Protein AF-A0A967Z6H5-F1 (afdb_monomer_lite)

Radius of gyration: 25.29 Å; chains: 1; bounding box: 84×64×69 Å

pLDDT: mean 77.87, std 19.02, range [31.97, 98.31]

Structure (mmCIF, N/CA/C/O backbone):
data_AF-A0A967Z6H5-F1
#
_entry.id   AF-A0A967Z6H5-F1
#
loop_
_atom_site.group_PDB
_atom_site.id
_atom_site.type_symbol
_atom_site.label_atom_id
_atom_site.label_alt_id
_atom_site.label_comp_id
_atom_site.label_asym_id
_atom_site.label_entity_id
_atom_site.label_seq_id
_atom_site.pdbx_PDB_ins_code
_atom_site.Cartn_x
_atom_site.Cartn_y
_atom_site.Cartn_z
_atom_site.occupancy
_atom_site.B_iso_or_equiv
_atom_site.auth_seq_id
_atom_site.auth_comp_id
_atom_site.auth_asym_id
_atom_site.auth_atom_id
_atom_site.pdbx_PDB_model_num
ATOM 1 N N . MET A 1 1 ? -57.681 36.742 -42.169 1.00 39.47 1 MET A N 1
ATOM 2 C CA . MET A 1 1 ? -56.479 35.941 -42.480 1.00 39.47 1 MET A CA 1
ATOM 3 C C . MET A 1 1 ? -55.288 36.672 -41.894 1.00 39.47 1 MET A C 1
ATOM 5 O O . MET A 1 1 ? -55.099 37.843 -42.191 1.00 39.47 1 MET A O 1
ATOM 9 N N . GLU A 1 2 ? -54.629 36.010 -40.951 1.00 40.50 2 GLU A N 1
ATOM 10 C CA . GLU A 1 2 ? -53.575 36.502 -40.057 1.00 40.50 2 GLU A CA 1
ATOM 11 C C . GLU A 1 2 ? -52.259 36.835 -40.779 1.00 40.50 2 GLU A C 1
ATOM 13 O O . GLU A 1 2 ? -51.929 36.181 -41.770 1.00 40.50 2 GLU A O 1
ATOM 18 N N . PRO A 1 3 ? -51.416 37.693 -40.180 1.00 44.00 3 PRO A N 1
ATOM 19 C CA . PRO A 1 3 ? -49.977 37.513 -40.216 1.00 44.00 3 PRO A CA 1
ATOM 20 C C . PRO A 1 3 ? -49.445 37.070 -38.845 1.00 44.00 3 PRO A C 1
ATOM 22 O O . PRO A 1 3 ? -49.804 37.588 -37.787 1.00 44.00 3 PRO A O 1
ATOM 25 N N . LYS A 1 4 ? -48.593 36.048 -38.912 1.00 38.72 4 LYS A N 1
ATOM 26 C CA . LYS A 1 4 ? -48.031 35.266 -37.813 1.00 38.72 4 LYS A CA 1
ATOM 27 C C . LYS A 1 4 ? -47.107 36.074 -36.895 1.00 38.72 4 LYS A C 1
ATOM 29 O O . LYS A 1 4 ? -46.340 36.926 -37.332 1.00 38.72 4 LYS A O 1
ATOM 34 N N . ARG A 1 5 ? -47.161 35.692 -35.617 1.00 42.72 5 ARG A N 1
ATOM 35 C CA . ARG A 1 5 ? -46.296 36.079 -34.495 1.00 42.72 5 ARG A CA 1
ATOM 36 C C . ARG A 1 5 ? -44.805 35.860 -34.795 1.00 42.72 5 ARG A C 1
ATOM 38 O O . ARG A 1 5 ? -44.416 34.752 -35.152 1.00 42.72 5 ARG A O 1
ATOM 45 N N . MET A 1 6 ? -43.978 36.865 -34.509 1.00 38.62 6 MET A N 1
ATOM 46 C CA . MET A 1 6 ? -42.553 36.697 -34.201 1.00 38.62 6 MET A CA 1
ATOM 47 C C . MET A 1 6 ? -42.379 36.836 -32.687 1.00 38.62 6 MET A C 1
ATOM 49 O O . MET A 1 6 ? -42.513 37.926 -32.138 1.00 38.62 6 MET A O 1
ATOM 53 N N . ILE A 1 7 ? -42.124 35.717 -32.011 1.00 42.72 7 ILE A N 1
ATOM 54 C CA . ILE A 1 7 ? -41.665 35.690 -30.621 1.00 42.72 7 ILE A CA 1
ATOM 55 C C . ILE A 1 7 ? -40.139 35.721 -30.691 1.00 42.72 7 ILE A C 1
ATOM 57 O O . ILE A 1 7 ? -39.523 34.776 -31.177 1.00 42.72 7 ILE A O 1
ATOM 61 N N . GLY A 1 8 ? -39.539 36.833 -30.270 1.00 34.81 8 GLY A N 1
ATOM 62 C CA . GLY A 1 8 ? -38.096 36.939 -30.087 1.00 34.81 8 GLY A CA 1
ATOM 63 C C . GLY A 1 8 ? -37.697 36.260 -28.782 1.00 34.81 8 GLY A C 1
ATOM 64 O O . GLY A 1 8 ? -37.994 36.770 -27.705 1.00 34.81 8 GLY A O 1
ATOM 65 N N . THR A 1 9 ? -37.031 35.114 -28.873 1.00 40.69 9 THR A N 1
ATOM 66 C CA . THR A 1 9 ? -36.381 34.471 -27.729 1.00 40.69 9 THR A CA 1
ATOM 67 C C . THR A 1 9 ? -34.986 35.070 -27.576 1.00 40.69 9 THR A C 1
ATOM 69 O O . THR A 1 9 ? -34.077 34.747 -28.335 1.00 40.69 9 THR A O 1
ATOM 72 N N . ALA A 1 10 ? -34.815 35.968 -26.605 1.00 38.69 10 ALA A N 1
ATOM 73 C CA . ALA A 1 10 ? -33.496 36.384 -26.144 1.00 38.69 10 ALA A CA 1
ATOM 74 C C . ALA A 1 10 ? -32.895 35.241 -25.314 1.00 38.69 10 ALA A C 1
ATOM 76 O O . ALA A 1 10 ? -33.301 35.002 -24.178 1.00 38.69 10 ALA A O 1
ATOM 77 N N . MET A 1 11 ? -31.960 34.500 -25.903 1.00 36.22 11 MET A N 1
ATOM 78 C CA . MET A 1 11 ? -31.198 33.464 -25.214 1.00 36.22 11 MET A CA 1
ATOM 79 C C . MET A 1 11 ? -29.967 34.120 -24.581 1.00 36.22 11 MET A C 1
ATOM 81 O O . MET A 1 11 ? -28.987 34.421 -25.258 1.00 36.22 11 MET A O 1
ATOM 85 N N . VAL A 1 12 ? -30.046 34.393 -23.277 1.00 41.78 12 VAL A N 1
ATOM 86 C CA . VAL A 1 12 ? -28.888 34.762 -22.455 1.00 41.78 12 VAL A CA 1
ATOM 87 C C . VAL A 1 12 ? -28.070 33.493 -22.239 1.00 41.78 12 VAL A C 1
ATOM 89 O O . VAL A 1 12 ? -28.504 32.569 -21.554 1.00 41.78 12 VAL A O 1
ATOM 92 N N . LEU A 1 13 ? -26.898 33.430 -22.865 1.00 37.00 13 LEU A N 1
ATOM 93 C CA . LEU A 1 13 ? -25.934 32.355 -22.673 1.00 37.00 13 LEU A CA 1
ATOM 94 C C . LEU A 1 13 ? -25.152 32.635 -21.377 1.00 37.00 13 LEU A C 1
ATOM 96 O O . LEU A 1 13 ? -24.155 33.353 -21.384 1.00 37.00 13 LEU A O 1
ATOM 100 N N . CYS A 1 14 ? -25.621 32.106 -20.246 1.00 36.44 14 CYS A N 1
ATOM 101 C CA . CYS A 1 14 ? -24.812 32.033 -19.028 1.00 36.44 14 CYS A CA 1
ATOM 102 C C . CYS A 1 14 ? -23.812 30.879 -19.172 1.00 36.44 14 CYS A C 1
ATOM 104 O O . CYS A 1 14 ? -24.148 29.721 -18.930 1.00 36.44 14 CYS A O 1
ATOM 106 N N . CYS A 1 15 ? -22.579 31.193 -19.566 1.00 38.84 15 CYS A N 1
ATOM 107 C CA . CYS A 1 15 ? -21.452 30.273 -19.449 1.00 38.84 15 CYS A CA 1
ATOM 108 C C . CYS A 1 15 ? -21.117 30.078 -17.963 1.00 38.84 15 CYS A C 1
ATOM 110 O O . CYS A 1 15 ? -20.405 30.887 -17.370 1.00 38.84 15 CYS A O 1
ATOM 112 N N . VAL A 1 16 ? -21.626 29.008 -17.351 1.00 45.12 16 VAL A N 1
ATOM 113 C CA . VAL A 1 16 ? -21.117 28.529 -16.061 1.00 45.12 16 VAL A CA 1
ATOM 114 C C . VAL A 1 16 ? -19.810 27.792 -16.340 1.00 45.12 16 VAL A C 1
ATOM 116 O O . VAL A 1 16 ? -19.805 26.632 -16.743 1.00 45.12 16 VAL A O 1
ATOM 119 N N . ALA A 1 17 ? -18.691 28.490 -16.162 1.00 45.75 17 ALA A N 1
ATOM 120 C CA . ALA A 1 17 ? -17.373 27.878 -16.082 1.00 45.75 17 ALA A CA 1
ATOM 121 C C . ALA A 1 17 ? -17.269 27.129 -14.742 1.00 45.75 17 ALA A C 1
ATOM 123 O O . ALA A 1 17 ? -16.835 27.681 -13.734 1.00 45.75 17 ALA A O 1
ATOM 124 N N . GLY A 1 18 ? -17.738 25.880 -14.715 1.00 43.09 18 GLY A N 1
ATOM 125 C CA . GLY A 1 18 ? -17.491 24.964 -13.608 1.00 43.09 18 GLY A CA 1
ATOM 126 C C . GLY A 1 18 ? -16.026 24.547 -13.624 1.00 43.09 18 GLY A C 1
ATOM 127 O O . GLY A 1 18 ? -15.648 23.652 -14.375 1.00 43.09 18 GLY A O 1
ATOM 128 N N . GLY A 1 19 ? -15.194 25.224 -12.834 1.00 41.06 19 GLY A N 1
ATOM 129 C CA . GLY A 1 19 ? -13.834 24.777 -12.563 1.00 41.06 19 GLY A CA 1
ATOM 130 C C . GLY A 1 19 ? -13.883 23.426 -11.859 1.00 41.06 19 GLY A C 1
ATOM 131 O O . GLY A 1 19 ? -14.355 23.332 -10.728 1.00 41.06 19 GLY A O 1
ATOM 132 N N . LEU A 1 20 ? -13.411 22.382 -12.537 1.00 39.38 20 LEU A N 1
ATOM 133 C CA . LEU A 1 20 ? -13.068 21.111 -11.913 1.00 39.38 20 LEU A CA 1
ATOM 134 C C . LEU A 1 20 ? -11.899 21.380 -10.958 1.00 39.38 20 LEU A C 1
ATOM 136 O O . LEU A 1 20 ? -10.743 21.426 -11.370 1.00 39.38 20 LEU A O 1
ATOM 140 N N . PHE A 1 21 ? -12.207 21.621 -9.686 1.00 38.16 21 PHE A N 1
ATOM 141 C CA . PHE A 1 21 ? -11.213 21.538 -8.627 1.00 38.16 21 PHE A CA 1
ATOM 142 C C . PHE A 1 21 ? -10.873 20.060 -8.449 1.00 38.16 21 PHE A C 1
ATOM 144 O O . PHE A 1 21 ? -11.605 19.318 -7.796 1.00 38.16 21 PHE A O 1
ATOM 151 N N . SER A 1 22 ? -9.771 19.627 -9.055 1.00 35.00 22 SER A N 1
ATOM 152 C CA . SER A 1 22 ? -9.111 18.385 -8.669 1.00 35.00 22 SER A CA 1
ATOM 153 C C . SER A 1 22 ? -8.637 18.557 -7.229 1.00 35.00 22 SER A C 1
ATOM 155 O O . SER A 1 22 ? -7.615 19.193 -6.979 1.00 35.00 22 SER A O 1
ATOM 157 N N . MET A 1 23 ? -9.410 18.059 -6.265 1.00 31.97 23 MET A N 1
ATOM 158 C CA . MET A 1 23 ? -8.907 17.895 -4.909 1.00 31.97 23 MET A CA 1
ATOM 159 C C . MET A 1 23 ? -7.849 16.799 -4.964 1.00 31.97 23 MET A C 1
ATOM 161 O O . MET A 1 23 ? -8.165 15.641 -5.235 1.00 31.97 23 MET A O 1
ATOM 165 N N . SER A 1 24 ? -6.589 17.174 -4.759 1.00 35.25 24 SER A N 1
ATOM 166 C CA . SER A 1 24 ? -5.520 16.217 -4.511 1.00 35.25 24 SER A CA 1
ATOM 167 C C . SER A 1 24 ? -5.879 15.452 -3.242 1.00 35.25 24 SER A C 1
ATOM 169 O O . SER A 1 24 ? -5.784 15.990 -2.140 1.00 35.25 24 SER A O 1
ATOM 171 N N . VAL A 1 25 ? -6.351 14.217 -3.392 1.00 38.47 25 VAL A N 1
ATOM 172 C CA . VAL A 1 25 ? -6.489 13.294 -2.268 1.00 38.47 25 VAL A CA 1
ATOM 173 C C . VAL A 1 25 ? -5.068 12.877 -1.924 1.00 38.47 25 VAL A C 1
ATOM 175 O O . VAL A 1 25 ? -4.456 12.093 -2.642 1.00 38.47 25 VAL A O 1
ATOM 178 N N . LEU A 1 26 ? -4.504 13.503 -0.896 1.00 41.81 26 LEU A N 1
ATOM 179 C CA . LEU A 1 26 ? -3.177 13.156 -0.424 1.00 41.81 26 LEU A CA 1
ATOM 180 C C . LEU A 1 26 ? -3.257 11.827 0.316 1.00 41.81 26 LEU A C 1
ATOM 182 O O . LEU A 1 26 ? -3.849 11.734 1.392 1.00 41.81 26 LEU A O 1
ATOM 186 N N . ALA A 1 27 ? -2.654 10.811 -0.276 1.00 39.69 27 ALA A N 1
ATOM 187 C CA . ALA A 1 27 ? -2.451 9.543 0.383 1.00 39.69 27 ALA A CA 1
ATOM 188 C C . ALA A 1 27 ? -1.334 9.653 1.435 1.00 39.69 27 ALA A C 1
ATOM 190 O O . ALA A 1 27 ? -0.680 10.680 1.613 1.00 39.69 27 ALA A O 1
ATOM 191 N N . HIS A 1 28 ? -1.139 8.599 2.211 1.00 44.31 28 HIS A N 1
ATOM 192 C CA . HIS A 1 28 ? 0.056 8.427 3.021 1.00 44.31 28 HIS A CA 1
ATOM 193 C C . HIS A 1 28 ? 0.411 6.947 3.005 1.00 44.31 28 HIS A C 1
ATOM 195 O O . HIS A 1 28 ? -0.444 6.124 3.328 1.00 44.31 28 HIS A O 1
ATOM 201 N N . HIS A 1 29 ? 1.631 6.598 2.584 1.00 49.91 29 HIS A N 1
ATOM 202 C CA . HIS A 1 29 ? 2.166 5.246 2.762 1.00 49.91 29 HIS A CA 1
ATOM 203 C C . HIS A 1 29 ? 3.334 5.255 3.740 1.00 49.91 29 HIS A C 1
ATOM 205 O O . HIS A 1 29 ? 4.102 6.215 3.838 1.00 49.91 29 HIS A O 1
ATOM 211 N N . GLY A 1 30 ? 3.361 4.205 4.551 1.00 53.00 30 GLY A N 1
ATOM 212 C CA . GLY A 1 30 ? 4.268 4.018 5.668 1.00 53.00 30 GLY A CA 1
ATOM 213 C C . GLY A 1 30 ? 3.607 3.117 6.704 1.00 53.00 30 GLY A C 1
ATOM 214 O O . GLY A 1 30 ? 2.396 2.980 6.745 1.00 53.00 30 GLY A O 1
ATOM 215 N N . LEU A 1 31 ? 4.389 2.461 7.559 1.00 59.19 31 LEU A N 1
ATOM 216 C CA . LEU A 1 31 ? 3.793 1.697 8.655 1.00 59.19 31 LEU A CA 1
ATOM 217 C C . LEU A 1 31 ? 3.035 2.652 9.590 1.00 59.19 31 LEU A C 1
ATOM 219 O O . LEU A 1 31 ? 3.584 3.688 9.962 1.00 59.19 31 LEU A O 1
ATOM 223 N N . VAL A 1 32 ? 1.880 2.227 10.110 1.00 58.41 32 VAL A N 1
ATOM 224 C CA . VAL A 1 32 ? 1.137 2.874 11.221 1.00 58.41 32 VAL A CA 1
ATOM 225 C C . VAL A 1 32 ? 1.965 3.144 12.493 1.00 58.41 32 VAL A C 1
ATOM 227 O O . VAL A 1 32 ? 1.500 3.742 13.456 1.00 58.41 32 VAL A O 1
ATOM 230 N N . THR A 1 33 ? 3.211 2.669 12.527 1.00 58.25 33 THR A N 1
ATOM 231 C CA . THR A 1 33 ? 4.188 2.856 13.605 1.00 58.25 33 THR A CA 1
ATOM 232 C C . THR A 1 33 ? 5.317 3.821 13.238 1.00 58.25 33 THR A C 1
ATOM 234 O O . THR A 1 33 ? 6.266 3.965 14.006 1.00 58.25 33 THR A O 1
ATOM 237 N N . ASN A 1 34 ? 5.297 4.412 12.043 1.00 67.31 34 ASN A N 1
ATOM 238 C CA . ASN A 1 34 ? 6.312 5.358 11.608 1.00 67.31 34 ASN A CA 1
ATOM 239 C C . ASN A 1 34 ? 6.157 6.657 12.407 1.00 67.31 34 ASN A C 1
ATOM 241 O O . ASN A 1 34 ? 5.207 7.407 12.194 1.00 67.31 34 ASN A O 1
ATOM 245 N N . GLY A 1 35 ? 7.107 6.940 13.302 1.00 62.75 35 GLY A N 1
ATOM 246 C CA . GLY A 1 35 ? 7.086 8.141 14.143 1.00 62.75 35 GLY A CA 1
ATOM 247 C C . GLY A 1 35 ? 7.161 9.466 13.375 1.00 62.75 35 GLY A C 1
ATOM 248 O O . GLY A 1 35 ? 6.875 10.511 13.958 1.00 62.75 35 GLY A O 1
ATOM 249 N N . ALA A 1 36 ? 7.509 9.437 12.082 1.00 64.38 36 ALA A N 1
ATOM 250 C CA . ALA A 1 36 ? 7.413 10.590 11.188 1.00 64.38 36 ALA A CA 1
ATOM 251 C C . ALA A 1 36 ? 5.964 10.883 10.751 1.00 64.38 36 ALA A C 1
ATOM 253 O O . A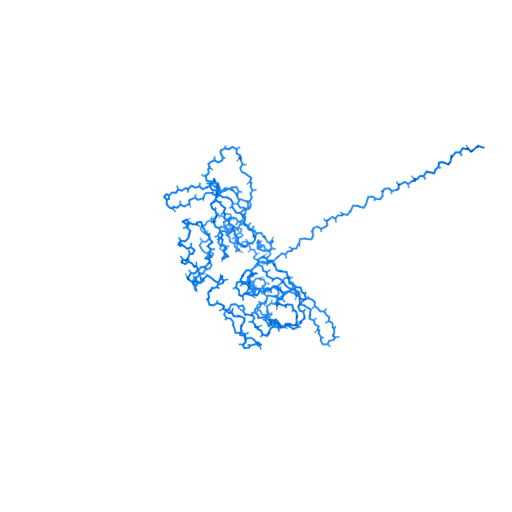LA A 1 36 ? 5.628 12.032 10.489 1.00 64.38 36 ALA A O 1
ATOM 254 N N . LEU A 1 37 ? 5.095 9.869 10.708 1.00 70.56 37 LEU A N 1
ATOM 255 C CA . LEU A 1 37 ? 3.701 9.988 10.261 1.00 70.56 37 LEU A CA 1
ATOM 256 C C . LEU A 1 37 ? 2.709 9.987 11.430 1.00 70.56 37 LEU A C 1
ATOM 258 O O . LEU A 1 37 ? 1.669 10.636 11.353 1.00 70.56 37 LEU A O 1
ATOM 262 N N . TYR A 1 38 ? 3.057 9.320 12.532 1.00 81.19 38 TYR A N 1
ATOM 263 C CA . TYR A 1 38 ? 2.193 9.148 13.695 1.00 81.19 38 TYR A CA 1
ATOM 264 C C . TYR A 1 38 ? 2.860 9.623 14.991 1.00 81.19 38 TYR A C 1
ATOM 266 O O . TYR A 1 38 ? 4.079 9.536 15.172 1.00 81.19 38 TYR A O 1
ATOM 274 N N . LEU A 1 39 ? 2.044 10.146 15.903 1.00 82.88 39 LEU A N 1
ATOM 275 C CA . LEU A 1 39 ? 2.438 10.594 17.235 1.00 82.88 39 LEU A CA 1
ATOM 276 C C . LEU A 1 39 ? 2.620 9.371 18.140 1.00 82.88 39 LEU A C 1
ATOM 278 O O . LEU A 1 39 ? 1.661 8.836 18.684 1.00 82.88 39 LEU A O 1
ATOM 282 N N . THR A 1 40 ? 3.856 8.890 18.293 1.00 78.19 40 THR A N 1
ATOM 283 C CA . THR A 1 40 ? 4.149 7.683 19.094 1.00 78.19 40 THR A CA 1
ATOM 284 C C . THR A 1 40 ? 3.831 7.835 20.584 1.00 78.19 40 THR A C 1
ATOM 286 O O . THR A 1 40 ? 3.749 6.841 21.301 1.00 78.19 40 THR A O 1
ATOM 289 N N . ASP A 1 41 ? 3.706 9.074 21.048 1.00 83.44 41 ASP A N 1
ATOM 290 C CA . ASP A 1 41 ? 3.311 9.479 22.394 1.00 83.44 41 ASP A CA 1
ATOM 291 C C . ASP A 1 41 ? 1.793 9.672 22.555 1.00 83.44 41 ASP A C 1
ATOM 293 O O . ASP A 1 41 ? 1.319 9.700 23.688 1.00 83.44 41 ASP A O 1
ATOM 297 N N . ASP A 1 42 ? 1.029 9.729 21.458 1.00 87.69 42 ASP A N 1
ATOM 298 C CA . ASP A 1 42 ? -0.434 9.850 21.469 1.00 87.69 42 ASP A CA 1
ATOM 299 C C . ASP A 1 42 ? -1.093 8.533 21.034 1.00 87.69 42 ASP A C 1
ATOM 301 O O . ASP A 1 42 ? -1.583 8.368 19.911 1.00 87.69 42 ASP A O 1
ATOM 305 N N . PHE A 1 43 ? -1.032 7.555 21.941 1.00 91.38 43 PHE A N 1
ATOM 306 C CA . PHE A 1 43 ? -1.714 6.276 21.790 1.00 91.38 43 PHE A CA 1
ATOM 307 C C . PHE A 1 43 ? -3.144 6.380 22.321 1.00 91.38 43 PHE A C 1
ATOM 309 O O . PHE A 1 43 ? -3.341 6.591 23.521 1.00 91.38 43 PHE A O 1
ATOM 316 N N . ILE A 1 44 ? -4.133 6.176 21.452 1.00 94.75 44 ILE A N 1
ATOM 317 C CA . ILE A 1 44 ? -5.551 6.314 21.803 1.00 94.75 44 ILE A CA 1
ATOM 318 C C . ILE A 1 44 ? -6.343 5.040 21.513 1.00 94.75 44 ILE A C 1
ATOM 320 O O . ILE A 1 44 ? -5.969 4.237 20.657 1.00 94.75 44 ILE A O 1
ATOM 324 N N . GLU A 1 45 ? -7.450 4.876 22.238 1.00 96.81 45 GLU A N 1
ATOM 325 C CA . GLU A 1 45 ? -8.476 3.863 21.990 1.00 96.81 45 GLU A CA 1
ATOM 326 C C . GLU A 1 45 ? -9.773 4.539 21.559 1.00 96.81 45 GLU A C 1
ATOM 328 O O . GLU A 1 45 ? -10.177 5.534 22.159 1.00 96.81 45 GLU A O 1
ATOM 333 N N . LEU A 1 46 ? -10.438 3.965 20.561 1.00 97.25 46 LEU A N 1
ATOM 334 C CA . LEU A 1 46 ? -11.750 4.394 20.093 1.00 97.25 46 LEU A CA 1
ATOM 335 C C . LEU A 1 46 ? -12.679 3.180 20.006 1.00 97.25 46 LEU A C 1
ATOM 337 O O . LEU A 1 46 ? -12.262 2.086 19.617 1.00 97.25 46 LEU A O 1
ATOM 341 N N . GLU A 1 47 ? -13.948 3.382 20.338 1.00 98.00 47 GLU A N 1
ATOM 342 C CA . GLU A 1 47 ? -15.031 2.437 20.071 1.00 98.00 47 GLU A CA 1
ATOM 343 C C . GLU A 1 47 ? -16.082 3.145 19.224 1.00 98.00 47 GLU A C 1
ATOM 345 O O . GLU A 1 47 ? -16.430 4.295 19.488 1.00 98.00 47 GLU A O 1
ATOM 350 N N . GLY A 1 48 ? -16.586 2.468 18.199 1.00 97.50 48 GLY A N 1
ATOM 351 C CA . GLY A 1 48 ? -17.541 3.085 17.294 1.00 97.50 48 GLY A CA 1
ATOM 352 C C . GLY A 1 48 ? -18.117 2.116 16.280 1.00 97.50 48 GLY A C 1
ATOM 353 O O . GLY A 1 48 ? -17.889 0.905 16.340 1.00 97.50 48 GLY A O 1
ATOM 354 N N . GLU A 1 49 ? -18.872 2.673 15.342 1.00 98.31 49 GLU A N 1
ATOM 355 C CA . GLU A 1 49 ? -19.457 1.939 14.227 1.00 98.31 49 GLU A CA 1
ATOM 356 C C . GLU A 1 49 ? -18.656 2.190 12.949 1.00 98.31 49 GLU A C 1
ATOM 358 O O . GLU A 1 49 ? -18.571 3.315 12.453 1.00 98.31 49 GLU A O 1
ATOM 363 N N . LEU A 1 50 ? -18.031 1.135 12.433 1.00 97.94 50 LEU A N 1
ATOM 364 C CA . LEU A 1 50 ? -17.284 1.163 11.187 1.00 97.94 50 LEU A CA 1
ATOM 365 C C . LEU A 1 50 ? -18.263 0.941 10.035 1.00 97.94 50 LEU A C 1
ATOM 367 O O . LEU A 1 50 ? -18.887 -0.114 9.928 1.00 97.94 50 LEU A O 1
ATOM 371 N N . THR A 1 51 ? -18.416 1.961 9.197 1.00 93.69 51 THR A N 1
ATOM 372 C CA . THR A 1 51 ? -19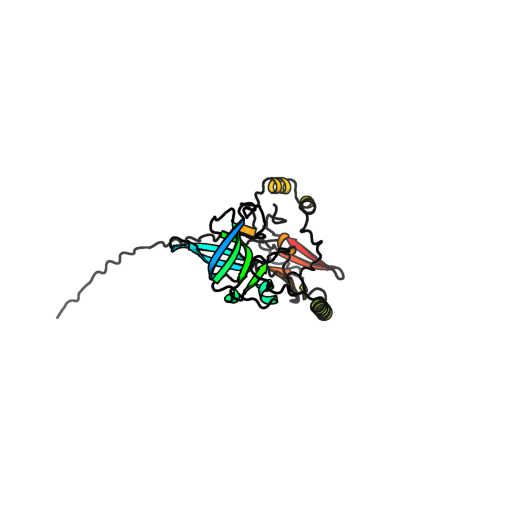.495 2.034 8.193 1.00 93.69 51 THR A CA 1
ATOM 373 C C . THR A 1 51 ? -19.001 1.903 6.760 1.00 93.69 51 THR A C 1
ATOM 375 O O . THR A 1 51 ? -19.775 1.550 5.873 1.00 93.69 51 THR A O 1
ATOM 378 N N . GLU A 1 52 ? -17.717 2.166 6.523 1.00 95.31 52 GLU A N 1
ATOM 379 C CA . GLU A 1 52 ? -17.125 2.154 5.191 1.00 95.31 52 GLU A CA 1
ATOM 380 C C . GLU A 1 52 ? -15.700 1.614 5.254 1.00 95.31 52 GLU A C 1
ATOM 382 O O . GLU A 1 52 ? -14.922 1.993 6.132 1.00 95.31 52 GLU A O 1
ATOM 387 N N . VAL A 1 53 ? -15.364 0.755 4.291 1.00 94.19 53 VAL A N 1
ATOM 388 C CA . VAL A 1 53 ? -14.019 0.223 4.081 1.00 94.19 53 VAL A CA 1
ATOM 389 C C . VAL A 1 53 ? -13.608 0.495 2.640 1.00 94.19 53 VAL A C 1
ATOM 391 O O . VAL A 1 53 ? -14.214 0.002 1.690 1.00 94.19 53 VAL A O 1
ATOM 394 N N . PHE A 1 54 ? -12.534 1.254 2.469 1.00 91.06 54 PHE A N 1
ATOM 395 C CA . PHE A 1 54 ? -11.870 1.458 1.192 1.00 91.06 54 PHE A CA 1
ATOM 396 C C . PHE A 1 54 ? -10.855 0.327 0.987 1.00 91.06 54 PHE A C 1
ATOM 398 O O . PHE A 1 54 ? -9.702 0.403 1.417 1.00 91.06 54 PHE A O 1
ATOM 405 N N . TRP A 1 55 ? -11.307 -0.745 0.336 1.00 89.19 55 TRP A N 1
ATOM 406 C CA . TRP A 1 55 ? -10.519 -1.952 0.076 1.00 89.19 55 TRP A CA 1
ATOM 407 C C . TRP A 1 55 ? -9.634 -1.791 -1.163 1.00 89.19 55 TRP A C 1
ATOM 409 O O . TRP A 1 55 ? -9.957 -2.262 -2.255 1.00 89.19 55 TRP A O 1
ATOM 419 N N . ARG A 1 56 ? -8.540 -1.039 -1.028 1.00 79.88 56 ARG A N 1
ATOM 420 C CA . ARG A 1 56 ? -7.593 -0.780 -2.121 1.00 79.88 56 ARG A CA 1
ATOM 421 C C . ARG A 1 56 ? -6.156 -0.856 -1.637 1.00 79.88 56 ARG A C 1
ATOM 423 O O . ARG A 1 56 ? -5.860 -0.603 -0.475 1.00 79.88 56 ARG A O 1
ATOM 430 N N . ASN A 1 57 ? -5.257 -1.202 -2.551 1.00 69.06 57 ASN A N 1
ATOM 431 C CA . ASN A 1 57 ? -3.832 -1.127 -2.275 1.00 69.06 57 ASN A CA 1
ATOM 432 C C . ASN A 1 57 ? -3.356 0.330 -2.183 1.00 69.06 57 ASN A C 1
ATOM 434 O O . ASN A 1 57 ? -3.894 1.185 -2.888 1.00 69.06 57 ASN A O 1
ATOM 438 N N . PRO A 1 58 ? -2.315 0.600 -1.376 1.00 58.09 58 PRO A N 1
ATOM 439 C CA . PRO A 1 58 ? -1.543 -0.358 -0.572 1.00 58.09 58 PRO A CA 1
ATOM 440 C C . PRO A 1 58 ? -2.027 -0.514 0.886 1.00 58.09 58 PRO A C 1
ATOM 442 O O . PRO A 1 58 ? -1.532 -1.394 1.589 1.00 58.09 58 PRO A O 1
ATOM 445 N N . HIS A 1 59 ? -2.998 0.278 1.358 1.00 74.06 59 HIS A N 1
ATOM 446 C CA . HIS A 1 59 ? -3.537 0.186 2.724 1.00 74.06 59 HIS A CA 1
ATOM 447 C C . HIS A 1 59 ? -5.062 0.186 2.729 1.00 74.06 59 HIS A C 1
ATOM 449 O O . HIS A 1 59 ? -5.690 0.992 2.043 1.00 74.06 59 HIS A O 1
ATOM 455 N N . THR A 1 60 ? -5.651 -0.652 3.581 1.00 85.44 60 THR A N 1
ATOM 456 C CA . THR A 1 60 ? -7.080 -0.573 3.869 1.00 85.44 60 THR A CA 1
ATOM 457 C C . THR A 1 60 ? -7.345 0.712 4.651 1.00 85.44 60 THR A C 1
ATOM 459 O O . THR A 1 60 ? -6.760 0.942 5.713 1.00 85.44 60 THR A O 1
ATOM 462 N N . ARG A 1 61 ? -8.226 1.567 4.127 1.00 90.44 61 ARG A N 1
ATOM 463 C CA . ARG A 1 61 ? -8.771 2.710 4.872 1.00 90.44 61 ARG A CA 1
ATOM 464 C C . ARG A 1 61 ? -10.183 2.392 5.329 1.00 90.44 61 ARG A C 1
ATOM 466 O O . ARG A 1 61 ? -10.897 1.670 4.640 1.00 90.44 61 ARG A O 1
ATOM 473 N N . ALA A 1 62 ? -10.605 2.942 6.457 1.00 94.44 62 ALA A N 1
ATOM 474 C CA . ALA A 1 62 ? -11.981 2.803 6.919 1.00 94.44 62 ALA A CA 1
ATOM 475 C C . ALA A 1 62 ? -12.482 4.072 7.606 1.00 94.44 62 ALA A C 1
ATOM 477 O O . ALA A 1 62 ? -11.683 4.866 8.097 1.00 94.44 62 ALA A O 1
ATOM 478 N N . ARG A 1 63 ? -13.805 4.248 7.657 1.00 97.25 63 ARG A N 1
ATOM 479 C CA . ARG A 1 63 ? -14.450 5.312 8.437 1.00 97.25 63 ARG A CA 1
ATOM 480 C C . ARG A 1 63 ? -15.128 4.734 9.665 1.00 97.25 63 ARG A C 1
ATOM 482 O O . ARG A 1 63 ? -16.006 3.876 9.547 1.00 97.25 63 ARG A O 1
ATOM 489 N N . LEU A 1 64 ? -14.734 5.243 10.826 1.00 98.12 64 LEU A N 1
ATOM 490 C CA . LEU A 1 64 ? -15.288 4.890 12.126 1.00 98.12 64 LEU A CA 1
ATOM 491 C C . LEU A 1 64 ? -16.092 6.067 12.674 1.00 98.12 64 LEU A C 1
ATOM 493 O O . LEU A 1 64 ? -15.535 7.132 12.913 1.00 98.12 64 LEU A O 1
ATOM 497 N N . ASN A 1 65 ? -17.386 5.870 12.901 1.00 97.88 65 ASN A N 1
ATOM 498 C CA . ASN A 1 65 ? -18.211 6.844 13.603 1.00 97.88 65 ASN A CA 1
ATOM 499 C C . ASN A 1 65 ? -18.108 6.611 15.115 1.00 97.88 65 ASN A C 1
ATOM 501 O O . ASN A 1 65 ? -18.519 5.555 15.606 1.00 97.88 65 ASN A O 1
ATOM 505 N N . VAL A 1 66 ? -17.556 7.581 15.838 1.00 97.50 66 VAL A N 1
ATOM 506 C CA . VAL A 1 66 ? -17.423 7.566 17.298 1.00 97.50 66 VAL A CA 1
ATOM 507 C C . VAL A 1 66 ? -18.425 8.554 17.874 1.00 97.50 66 VAL A C 1
ATOM 509 O O . VAL A 1 66 ? -18.470 9.704 17.445 1.00 97.50 66 VAL A O 1
ATOM 512 N N . VAL A 1 67 ? -19.213 8.101 18.845 1.00 96.12 67 VAL A N 1
ATOM 513 C CA . VAL A 1 67 ? -20.170 8.943 19.570 1.00 96.12 67 VAL A CA 1
ATOM 514 C C . VAL A 1 67 ? -19.666 9.1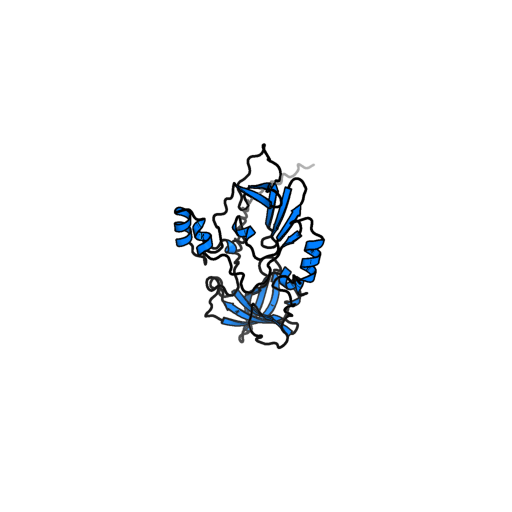16 20.993 1.00 96.12 67 VAL A C 1
ATOM 516 O O . VAL A 1 67 ? -19.363 8.115 21.644 1.00 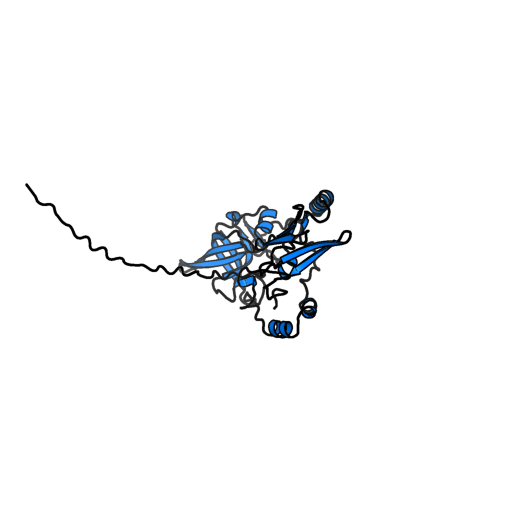96.12 67 VAL A O 1
ATOM 519 N N . ASP A 1 68 ? -19.545 10.356 21.452 1.00 91.19 68 ASP A N 1
ATOM 520 C CA . ASP A 1 68 ? -19.122 10.652 22.820 1.00 91.19 68 ASP A CA 1
ATOM 521 C C . ASP A 1 68 ? -20.281 10.595 23.833 1.00 91.19 68 ASP A C 1
ATOM 523 O O . ASP A 1 68 ? -21.429 10.286 23.495 1.00 91.19 68 ASP A O 1
ATOM 527 N N . ASP A 1 69 ? -19.968 10.866 25.103 1.00 90.75 69 ASP A N 1
ATOM 528 C CA . ASP A 1 69 ? -20.937 10.842 26.205 1.00 90.75 69 ASP A CA 1
ATOM 529 C C . ASP A 1 69 ? -22.035 11.916 26.064 1.00 90.75 69 ASP A C 1
ATOM 531 O O . ASP A 1 69 ? -23.133 11.747 26.604 1.00 90.75 69 ASP A O 1
ATOM 535 N N . ASP A 1 70 ? -21.762 12.993 25.322 1.00 92.75 70 ASP A N 1
ATOM 536 C CA . ASP A 1 70 ? -22.699 14.085 25.045 1.00 92.75 70 ASP A CA 1
ATOM 537 C C . ASP A 1 70 ? -23.565 13.804 23.797 1.00 92.75 70 ASP A C 1
ATOM 539 O O . ASP A 1 70 ? -24.533 14.520 23.517 1.00 92.75 70 ASP A O 1
ATOM 543 N N . GLY A 1 71 ? -23.281 12.711 23.081 1.00 91.69 71 GLY A N 1
ATOM 544 C CA . GLY A 1 71 ? -23.982 12.296 21.871 1.00 91.69 71 GLY A CA 1
ATOM 545 C C . GLY A 1 71 ? -23.463 12.961 20.595 1.00 91.69 71 GLY A C 1
ATOM 546 O O . GLY A 1 71 ? -24.084 12.791 19.538 1.00 91.69 71 GLY A O 1
ATOM 547 N N . GLU A 1 72 ? -22.357 13.707 20.664 1.00 94.69 72 GLU A N 1
ATOM 548 C CA . GLU A 1 72 ? -21.708 14.276 19.486 1.00 94.69 72 GLU A CA 1
ATOM 549 C C . GLU A 1 72 ? -20.991 13.179 18.695 1.00 94.69 72 GLU A C 1
ATOM 551 O O . GLU A 1 72 ? -20.444 12.225 19.249 1.00 94.69 72 GLU A O 1
ATOM 556 N N . GLN A 1 73 ? -21.038 13.292 17.366 1.00 95.31 73 GLN A N 1
ATOM 557 C CA . GLN A 1 73 ? -20.479 12.301 16.451 1.00 95.31 73 GLN A CA 1
ATOM 558 C C . GLN A 1 73 ? -19.222 12.840 15.781 1.00 95.31 73 GLN A C 1
ATOM 560 O O . GLN A 1 73 ? -19.264 13.894 15.145 1.00 95.31 73 GLN A O 1
ATOM 565 N N . THR A 1 74 ? -18.147 12.060 15.842 1.00 96.31 74 THR A N 1
ATOM 566 C CA . THR A 1 74 ? -16.885 12.338 15.154 1.00 96.31 74 THR A CA 1
ATOM 567 C C . THR A 1 74 ? -16.553 11.176 14.227 1.00 96.31 74 THR A C 1
ATOM 569 O O . THR A 1 74 ? -16.520 10.016 14.648 1.00 96.31 74 THR A O 1
ATOM 572 N N . ILE A 1 75 ? -16.288 11.480 12.956 1.00 96.75 75 ILE A N 1
ATOM 573 C CA . ILE A 1 75 ? -15.871 10.483 11.967 1.00 96.75 75 ILE A CA 1
ATOM 574 C C . ILE A 1 75 ? -14.349 10.427 11.952 1.00 96.75 75 ILE A C 1
ATOM 576 O O . ILE A 1 75 ? -13.695 11.405 11.617 1.00 96.75 75 ILE A O 1
ATOM 580 N N . TRP A 1 76 ? -13.805 9.256 12.256 1.00 96.69 76 TRP A N 1
ATOM 581 C CA . TRP A 1 76 ? -12.376 8.984 12.210 1.00 96.69 76 TRP A CA 1
ATOM 582 C C . TRP A 1 76 ? -11.991 8.238 10.937 1.00 96.69 76 TRP A C 1
ATOM 584 O O . TRP A 1 76 ? -12.649 7.261 10.563 1.00 96.69 76 TRP A O 1
ATOM 594 N N . GLU A 1 77 ? -10.889 8.646 10.310 1.00 95.38 77 GLU A N 1
ATOM 595 C CA . GLU A 1 77 ? -10.240 7.870 9.255 1.00 95.38 77 GLU A CA 1
ATOM 596 C C . GLU A 1 77 ? -9.240 6.885 9.869 1.00 95.38 77 GLU A C 1
ATOM 598 O O . GLU A 1 77 ? -8.297 7.258 10.565 1.00 95.38 77 GLU A O 1
ATOM 603 N N . LEU A 1 78 ? -9.419 5.602 9.588 1.00 93.81 78 LEU A N 1
ATOM 604 C CA . LEU A 1 78 ? -8.531 4.549 10.054 1.00 93.81 78 LEU A CA 1
ATOM 605 C C . LEU A 1 78 ? -7.597 4.114 8.931 1.00 93.81 78 LEU A C 1
ATOM 607 O O . LEU A 1 78 ? -8.062 3.754 7.851 1.00 93.81 78 LEU A O 1
ATOM 611 N N . GLU A 1 79 ? -6.298 4.052 9.209 1.00 89.69 79 GLU A N 1
ATOM 612 C CA . GLU A 1 79 ? -5.362 3.240 8.437 1.00 89.69 79 GLU A CA 1
ATOM 613 C C . GLU A 1 79 ? -5.237 1.863 9.090 1.00 89.69 79 GLU A C 1
ATOM 615 O O . GLU A 1 79 ? -4.742 1.732 10.211 1.00 89.69 79 GLU A O 1
ATOM 620 N N . ILE A 1 80 ? -5.672 0.830 8.370 1.00 87.31 80 ILE A N 1
ATOM 621 C CA . ILE A 1 80 ? -5.644 -0.558 8.815 1.00 87.31 80 ILE A CA 1
ATOM 622 C C . ILE A 1 80 ? -4.650 -1.309 7.928 1.00 87.31 80 ILE A C 1
ATOM 624 O O . ILE A 1 80 ? -4.870 -1.505 6.734 1.00 87.31 80 ILE A O 1
ATOM 628 N N . GLY A 1 81 ? -3.537 -1.733 8.521 1.00 76.94 81 GLY A N 1
ATOM 629 C CA . GLY A 1 81 ? -2.667 -2.739 7.911 1.00 76.94 81 GLY A CA 1
ATOM 630 C C . GLY A 1 81 ? -3.144 -4.161 8.241 1.00 76.94 81 GLY A C 1
ATOM 631 O O . GLY A 1 81 ? -3.951 -4.315 9.154 1.00 76.94 81 GLY A O 1
ATOM 632 N N . PRO A 1 82 ? -2.588 -5.213 7.610 1.00 76.69 82 PRO A N 1
ATOM 633 C CA . PRO A 1 82 ? -1.731 -5.185 6.421 1.00 76.69 82 PRO A CA 1
ATOM 634 C C . PRO A 1 82 ? -2.539 -4.867 5.145 1.00 76.69 82 PRO A C 1
ATOM 636 O O . PRO A 1 82 ? -3.634 -4.324 5.219 1.00 76.69 82 PRO A O 1
ATOM 639 N N . THR A 1 83 ? -1.987 -5.161 3.966 1.00 76.12 83 THR A N 1
ATOM 640 C CA . THR A 1 83 ? -2.659 -4.905 2.682 1.00 76.12 83 THR A CA 1
ATOM 641 C C . THR A 1 83 ? -3.904 -5.793 2.498 1.00 76.12 83 THR A C 1
ATOM 643 O O . THR A 1 83 ? -3.962 -6.886 3.080 1.00 76.12 83 THR A O 1
ATOM 646 N N . PRO A 1 84 ? -4.865 -5.390 1.641 1.00 81.12 84 PRO A N 1
ATOM 647 C CA . PRO A 1 84 ? -6.018 -6.205 1.250 1.00 81.12 84 PRO A CA 1
ATOM 648 C C . PRO A 1 84 ? -5.698 -7.676 0.940 1.00 81.12 84 PRO A C 1
ATOM 650 O O . PRO A 1 84 ? -6.258 -8.565 1.572 1.00 81.12 84 PRO A O 1
ATOM 653 N N . ARG A 1 85 ? -4.717 -7.974 0.074 1.00 75.06 85 ARG A N 1
ATOM 654 C CA . ARG A 1 85 ? -4.324 -9.368 -0.235 1.00 75.06 85 ARG A CA 1
ATOM 655 C C . ARG A 1 85 ? -3.830 -10.141 0.980 1.00 75.06 85 ARG A C 1
ATOM 657 O O . ARG A 1 85 ? -4.067 -11.345 1.075 1.00 75.06 85 ARG A O 1
ATOM 664 N N . THR A 1 86 ? -3.120 -9.495 1.905 1.00 74.12 86 THR A N 1
ATOM 665 C CA . THR A 1 86 ? -2.702 -10.177 3.133 1.00 74.12 86 THR A CA 1
ATOM 666 C C . THR A 1 86 ? -3.918 -10.544 3.989 1.00 74.12 86 THR A C 1
ATOM 668 O O . THR A 1 86 ? -3.922 -11.631 4.566 1.00 74.12 86 THR A O 1
ATOM 671 N N . PHE A 1 87 ? -4.956 -9.706 4.040 1.00 80.56 87 PHE A N 1
ATOM 672 C CA . PHE A 1 87 ? -6.224 -10.066 4.680 1.00 80.56 87 PHE A CA 1
ATOM 673 C C . PHE A 1 87 ? -6.959 -11.184 3.931 1.00 80.56 87 PHE A C 1
ATOM 675 O O . PHE A 1 87 ? -7.314 -12.187 4.548 1.00 80.56 87 PHE A O 1
ATOM 682 N N . GLU A 1 88 ? -7.076 -11.093 2.607 1.00 80.69 88 GLU A N 1
ATOM 683 C CA . GLU A 1 88 ? -7.766 -12.094 1.780 1.00 80.69 88 GLU A CA 1
ATOM 684 C C . GLU A 1 88 ? -7.104 -13.473 1.881 1.00 80.69 88 GLU A C 1
ATOM 686 O O . GLU A 1 88 ? -7.784 -14.491 1.983 1.00 80.69 88 GLU A O 1
ATOM 691 N N . SER A 1 89 ? -5.766 -13.526 1.952 1.00 71.19 89 SER A N 1
ATOM 692 C CA . SER A 1 89 ? -5.027 -14.780 2.177 1.00 71.19 89 SER A CA 1
ATOM 693 C C . SER A 1 89 ? -5.346 -15.454 3.519 1.00 71.19 89 SER A C 1
ATOM 695 O O . SER A 1 89 ? -5.057 -16.635 3.702 1.00 71.19 89 SER A O 1
ATOM 697 N N . ARG A 1 90 ? -5.947 -14.709 4.455 1.00 73.88 90 ARG A N 1
ATOM 698 C CA . ARG A 1 90 ? -6.421 -15.172 5.767 1.00 73.88 90 ARG A CA 1
ATOM 699 C C . ARG A 1 90 ? -7.943 -15.350 5.800 1.00 73.88 90 ARG A C 1
ATOM 701 O O . ARG A 1 90 ? -8.492 -15.589 6.869 1.00 73.88 90 ARG A O 1
ATOM 708 N N . GLY A 1 91 ? -8.610 -15.231 4.651 1.00 79.12 91 GLY A N 1
ATOM 709 C CA . GLY A 1 91 ? -10.063 -15.319 4.526 1.00 79.12 91 GLY A CA 1
ATOM 710 C C . GLY A 1 91 ? -10.813 -14.109 5.080 1.00 79.12 91 GLY A C 1
ATOM 711 O O . GLY A 1 91 ? -11.979 -14.259 5.420 1.00 79.12 91 GLY A O 1
ATOM 712 N N . VAL A 1 92 ? -10.151 -12.953 5.196 1.00 86.50 92 VAL A N 1
ATOM 713 C CA . VAL A 1 92 ? -10.748 -11.703 5.685 1.00 86.50 92 VAL A CA 1
ATOM 714 C C . VAL A 1 92 ? -10.969 -10.746 4.522 1.00 86.50 92 VAL A C 1
ATOM 716 O O . VAL A 1 92 ? -10.046 -10.483 3.748 1.00 86.50 92 VAL A O 1
ATOM 719 N N . PHE A 1 93 ? -12.173 -10.199 4.438 1.00 91.12 93 PHE A N 1
ATOM 720 C CA . PHE A 1 93 ? -12.626 -9.283 3.398 1.00 91.12 93 PHE A CA 1
ATOM 721 C C . PHE A 1 93 ? -13.156 -7.981 4.010 1.00 91.12 93 PHE A C 1
ATOM 723 O O . PHE A 1 93 ? -13.278 -7.844 5.228 1.00 91.12 93 PHE A O 1
ATOM 730 N N . ALA A 1 94 ? -13.445 -6.990 3.165 1.00 93.12 94 ALA A N 1
ATOM 731 C CA . ALA A 1 94 ? -13.868 -5.660 3.601 1.00 93.12 94 ALA A CA 1
ATOM 732 C C . ALA A 1 94 ? -15.113 -5.701 4.504 1.00 93.12 94 ALA A C 1
ATOM 734 O O . ALA A 1 94 ? -15.212 -4.956 5.478 1.00 93.12 94 ALA A O 1
ATOM 735 N N . GLU A 1 95 ? -16.047 -6.599 4.202 1.00 95.06 95 GLU A N 1
ATOM 736 C CA . GLU A 1 95 ? -17.322 -6.738 4.899 1.00 95.06 95 GLU A CA 1
ATOM 737 C C . GLU A 1 95 ? -17.151 -7.227 6.343 1.00 95.06 95 GLU A C 1
ATOM 739 O O . GLU A 1 95 ? -17.972 -6.892 7.195 1.00 95.06 95 GLU A O 1
ATOM 744 N N . ASP A 1 96 ? -16.066 -7.948 6.645 1.00 93.44 96 ASP A N 1
ATOM 745 C CA . ASP A 1 96 ? -15.797 -8.493 7.982 1.00 93.44 96 ASP A CA 1
ATOM 746 C C . ASP A 1 96 ? -15.483 -7.404 9.020 1.00 93.44 96 ASP A C 1
ATOM 748 O O . ASP A 1 96 ? -15.561 -7.651 10.224 1.00 93.44 96 ASP A O 1
ATOM 752 N N . PHE A 1 97 ? -15.140 -6.191 8.574 1.00 95.00 97 PHE A N 1
ATOM 753 C CA . PHE A 1 97 ? -14.869 -5.046 9.447 1.00 95.00 97 PHE A CA 1
ATOM 754 C C . PHE A 1 97 ? -16.120 -4.215 9.759 1.00 95.00 97 PHE A C 1
ATOM 756 O O . PHE A 1 97 ? -16.090 -3.424 10.701 1.00 95.00 97 PHE A O 1
ATOM 763 N N . ILE A 1 98 ? -17.196 -4.354 8.975 1.00 97.56 98 ILE A N 1
ATOM 764 C CA . ILE A 1 98 ? -18.381 -3.494 9.072 1.00 97.56 98 ILE A CA 1
ATOM 765 C C . ILE A 1 98 ? -19.175 -3.819 10.340 1.00 97.56 98 ILE A C 1
ATOM 767 O O . ILE A 1 98 ? -19.585 -4.957 10.566 1.00 97.56 98 ILE A O 1
ATOM 771 N N . GLY A 1 99 ? -19.445 -2.795 11.147 1.00 97.81 99 GLY A N 1
ATOM 772 C CA . GLY A 1 99 ? -20.202 -2.906 12.392 1.00 97.81 99 GLY A CA 1
ATOM 773 C C . GLY A 1 99 ? -19.474 -2.293 13.583 1.00 97.81 99 GLY A C 1
ATOM 774 O O . GLY A 1 99 ? -18.593 -1.447 13.437 1.00 97.81 99 GLY A O 1
ATOM 775 N N . ARG A 1 100 ? -19.867 -2.696 14.796 1.00 98.06 100 ARG A N 1
ATOM 776 C CA . ARG A 1 100 ? -19.258 -2.176 16.025 1.00 98.06 100 ARG A CA 1
ATOM 777 C C . ARG A 1 100 ? -17.873 -2.780 16.240 1.00 98.06 100 ARG A C 1
ATOM 779 O O . ARG A 1 100 ? -17.736 -4.000 16.307 1.00 98.06 100 ARG A O 1
ATOM 786 N N . VAL A 1 101 ? -16.875 -1.916 16.403 1.00 98.25 101 VAL A N 1
ATOM 787 C CA . VAL A 1 101 ? -15.465 -2.291 16.570 1.00 98.25 101 VAL A CA 1
ATOM 788 C C . VAL A 1 101 ? -14.801 -1.492 17.685 1.00 98.25 101 VAL A C 1
ATOM 790 O O . VAL A 1 101 ? -15.273 -0.420 18.070 1.00 98.25 101 VAL A O 1
ATOM 793 N N . ARG A 1 102 ? -13.664 -1.998 18.170 1.00 98.31 102 ARG A N 1
ATOM 794 C CA . ARG A 1 102 ? -12.727 -1.238 19.011 1.00 98.31 102 ARG A CA 1
ATOM 795 C C . ARG A 1 102 ? -11.384 -1.159 18.314 1.00 98.31 102 ARG A C 1
ATOM 797 O O . ARG A 1 102 ? -10.897 -2.173 17.818 1.00 98.31 102 ARG A O 1
ATOM 804 N N . VAL A 1 103 ? -10.789 0.025 18.279 1.00 97.31 103 VAL A N 1
ATOM 805 C CA . VAL A 1 103 ? -9.495 0.261 17.633 1.00 97.31 103 VAL A CA 1
ATOM 806 C C . VAL A 1 103 ? -8.552 0.989 18.569 1.00 97.31 103 VAL A C 1
ATOM 808 O O . VAL A 1 103 ? -8.970 1.785 19.405 1.00 97.31 103 VAL A O 1
ATOM 811 N N . ALA A 1 104 ? -7.268 0.674 18.455 1.00 96.00 104 ALA A N 1
ATOM 812 C CA . ALA A 1 104 ? -6.218 1.346 19.193 1.00 96.00 104 ALA A CA 1
ATOM 813 C C . ALA A 1 104 ? -5.035 1.575 18.272 1.00 96.00 104 ALA A C 1
ATOM 815 O O . ALA A 1 104 ? -4.706 0.733 17.426 1.00 96.00 104 ALA A O 1
ATOM 816 N N . GLY A 1 105 ? -4.409 2.729 18.427 1.00 93.31 105 GLY A N 1
ATOM 817 C CA . GLY A 1 105 ? -3.474 3.223 17.441 1.00 93.31 105 GLY A CA 1
ATOM 818 C C . GLY A 1 105 ? -2.789 4.498 17.868 1.00 93.31 105 GLY A C 1
ATOM 819 O O . GLY A 1 105 ? -3.002 5.003 18.969 1.00 93.31 105 GLY A O 1
ATOM 820 N N . TYR A 1 106 ? -1.975 5.010 16.960 1.00 92.31 106 TYR A N 1
ATOM 821 C CA . TYR A 1 106 ? -1.294 6.284 17.123 1.00 92.31 106 TYR A CA 1
ATOM 822 C C . TYR A 1 106 ? -1.985 7.331 16.263 1.00 92.31 106 TYR A C 1
ATOM 824 O O . TYR A 1 106 ? -2.265 7.071 15.087 1.00 92.31 106 TYR A O 1
ATOM 832 N N . ARG A 1 107 ? -2.273 8.503 16.831 1.00 92.38 107 ARG A N 1
ATOM 833 C CA . ARG A 1 107 ? -2.881 9.601 16.072 1.00 92.38 107 ARG A CA 1
ATOM 834 C C . ARG A 1 107 ? -1.928 10.070 14.974 1.00 92.38 107 ARG A C 1
ATOM 836 O O . ARG A 1 107 ? -0.712 10.145 15.176 1.00 92.38 107 ARG A O 1
ATOM 843 N N . SER A 1 108 ? -2.466 10.367 13.799 1.00 87.00 108 SER A N 1
ATOM 844 C CA . SER A 1 108 ? -1.688 10.939 12.704 1.00 87.00 108 SER A CA 1
ATOM 845 C C . SER A 1 108 ? -1.149 12.318 13.093 1.00 87.00 108 SER A C 1
ATOM 847 O O . SER A 1 108 ? -1.822 13.125 13.732 1.00 87.00 108 SER A O 1
ATOM 849 N N . ARG A 1 109 ? 0.089 12.614 12.686 1.00 84.56 109 ARG A N 1
ATOM 850 C CA . ARG A 1 109 ? 0.686 13.955 12.821 1.00 84.56 109 ARG A CA 1
ATOM 851 C C . ARG A 1 109 ? 0.059 14.973 11.873 1.00 84.56 109 ARG A C 1
ATOM 853 O O . ARG A 1 109 ? 0.274 16.171 12.038 1.00 84.56 109 ARG A O 1
ATOM 860 N N . ARG A 1 110 ? -0.648 14.494 10.851 1.00 79.62 110 ARG A N 1
ATOM 861 C CA . ARG A 1 110 ? -1.150 15.292 9.737 1.00 79.62 110 ARG A CA 1
ATOM 862 C C . ARG A 1 110 ? -2.640 15.584 9.844 1.00 79.62 110 ARG A C 1
ATOM 864 O O . ARG A 1 110 ? -3.067 16.670 9.464 1.00 79.62 110 ARG A O 1
ATOM 871 N N . ASP A 1 111 ? -3.398 14.613 10.330 1.00 86.06 111 ASP A N 1
ATOM 872 C CA . ASP A 1 111 ? -4.839 14.714 10.504 1.00 86.06 111 ASP A CA 1
ATOM 873 C C . ASP A 1 111 ? -5.197 14.266 11.931 1.00 86.06 111 ASP A C 1
ATOM 875 O O . ASP A 1 111 ? -4.988 13.098 12.272 1.00 86.06 111 ASP A O 1
ATOM 879 N N . PRO A 1 112 ? -5.692 15.173 12.791 1.00 87.88 112 PRO A N 1
ATOM 880 C CA . PRO A 1 112 ? -6.010 14.839 14.172 1.00 87.88 112 PRO A CA 1
ATOM 881 C C . PRO A 1 112 ? -7.150 13.820 14.312 1.00 87.88 112 PRO A C 1
ATOM 883 O O . PRO A 1 112 ? -7.263 13.231 15.387 1.00 87.88 112 PRO A O 1
ATOM 886 N N . GLU A 1 113 ? -7.955 13.601 13.270 1.00 92.88 113 GLU A N 1
ATOM 887 C CA . GLU A 1 113 ? -9.059 12.630 13.220 1.00 92.88 113 GLU A CA 1
ATOM 888 C C . GLU A 1 113 ? -8.681 11.383 12.399 1.00 92.88 113 GLU A C 1
ATOM 890 O O . GLU A 1 113 ? -9.534 10.587 12.006 1.00 92.88 113 GLU A O 1
ATOM 895 N N . SER A 1 114 ? -7.378 11.165 12.178 1.00 92.69 114 SER A N 1
ATOM 896 C CA . SER A 1 114 ? -6.844 9.957 11.552 1.00 92.69 114 SER A CA 1
ATOM 897 C C . SER A 1 114 ? -6.023 9.114 12.530 1.00 92.69 114 SER A C 1
ATOM 899 O O . SER A 1 114 ? -5.222 9.630 13.319 1.00 92.69 114 SER A O 1
ATOM 901 N N . LEU A 1 115 ? -6.202 7.794 12.462 1.00 92.81 115 LEU A N 1
ATOM 902 C CA . LEU A 1 115 ? -5.583 6.829 13.365 1.00 92.81 115 LEU A CA 1
ATOM 903 C C . LEU A 1 115 ? -4.841 5.728 12.601 1.00 92.81 115 LEU A C 1
ATOM 905 O O . LEU A 1 115 ? -5.433 4.990 11.813 1.00 92.81 115 LEU A O 1
ATOM 909 N N . GLY A 1 116 ? -3.554 5.557 12.906 1.00 91.38 116 GLY A N 1
ATOM 910 C CA . GLY A 1 116 ? -2.786 4.387 12.491 1.00 91.38 116 GLY A CA 1
ATOM 911 C C . GLY A 1 116 ? -3.086 3.209 13.414 1.00 91.38 116 GLY A C 1
ATOM 912 O O . GLY A 1 116 ? -2.620 3.185 14.555 1.00 91.38 116 GLY A O 1
ATOM 913 N N . VAL A 1 117 ? -3.869 2.237 12.943 1.00 92.25 117 VAL A N 1
ATOM 914 C CA . VAL A 1 117 ? -4.419 1.158 13.777 1.00 92.25 117 VAL A CA 1
ATOM 915 C C . VAL A 1 117 ? -3.399 0.042 14.005 1.00 92.25 117 VAL A C 1
ATOM 917 O O . VAL A 1 117 ? -2.901 -0.574 13.063 1.00 92.25 117 VAL A O 1
ATOM 920 N N . VAL A 1 118 ? -3.132 -0.281 15.274 1.00 90.31 118 VAL A N 1
ATOM 921 C CA . VAL A 1 118 ? -2.259 -1.402 15.673 1.00 90.31 118 VAL A CA 1
ATOM 922 C C . VAL A 1 118 ? -3.002 -2.544 16.367 1.00 90.31 118 VAL A C 1
ATOM 924 O O . VAL A 1 118 ? -2.499 -3.667 16.353 1.00 90.31 118 VAL A O 1
ATOM 927 N N . ASN A 1 119 ? -4.191 -2.287 16.915 1.00 93.69 119 ASN A N 1
ATOM 928 C CA . ASN A 1 119 ? -5.119 -3.297 17.425 1.00 93.69 119 ASN A CA 1
ATOM 929 C C . ASN A 1 119 ? -6.527 -2.979 16.910 1.00 93.69 119 ASN A C 1
ATOM 931 O O . ASN A 1 119 ? -6.959 -1.829 16.992 1.00 93.69 119 ASN A O 1
ATOM 935 N N . LEU A 1 120 ? -7.244 -3.986 16.411 1.00 95.25 120 LEU A N 1
ATOM 936 C CA . LEU A 1 120 ? -8.628 -3.859 15.949 1.00 95.25 120 LEU A CA 1
ATOM 937 C C . LEU A 1 120 ? -9.431 -5.082 16.383 1.00 95.25 120 LEU A C 1
ATOM 939 O O . LEU A 1 120 ? -9.188 -6.183 15.892 1.00 95.25 120 LEU A O 1
ATOM 943 N N . LEU A 1 121 ? -10.395 -4.890 17.282 1.00 97.19 121 LEU A N 1
ATOM 944 C CA . LEU A 1 121 ? -11.411 -5.887 17.607 1.00 97.19 121 LEU A CA 1
ATOM 945 C C . LEU A 1 121 ? -12.520 -5.821 16.558 1.00 97.19 121 LEU A C 1
ATOM 947 O O . LEU A 1 121 ? -13.249 -4.830 16.493 1.00 97.19 121 LEU A O 1
ATOM 951 N N . MET A 1 122 ? -12.631 -6.870 15.750 1.00 95.75 122 MET A N 1
ATOM 952 C CA . MET A 1 122 ? -13.654 -6.987 14.715 1.00 95.75 122 MET A CA 1
ATOM 953 C C . MET A 1 122 ? -15.011 -7.374 15.321 1.00 95.75 122 MET A C 1
ATOM 955 O O . MET A 1 122 ? -15.052 -7.944 16.418 1.00 95.75 122 MET A O 1
ATOM 959 N N . PRO A 1 123 ? -16.124 -7.177 14.588 1.00 97.06 123 PRO A N 1
ATOM 960 C CA . PRO A 1 123 ? -17.458 -7.604 15.016 1.00 97.06 123 PRO A CA 1
ATOM 961 C C . PRO A 1 123 ? -17.560 -9.110 15.299 1.00 97.06 123 PRO A C 1
ATOM 963 O O . PRO A 1 123 ? -18.358 -9.533 16.133 1.00 97.06 123 PRO A O 1
ATOM 966 N N . SER A 1 124 ? -16.719 -9.929 14.654 1.00 93.94 124 SER A N 1
ATOM 967 C CA . SER A 1 124 ? -16.617 -11.373 14.911 1.00 93.94 124 SER A CA 1
ATOM 968 C C . SER A 1 124 ? -16.099 -11.720 16.315 1.00 93.94 124 SER A C 1
ATOM 970 O O . SER A 1 124 ? -16.165 -12.877 16.730 1.00 93.94 124 SER A O 1
ATOM 972 N N . GLY A 1 125 ? -15.551 -10.743 17.046 1.00 94.88 125 GLY A N 1
ATOM 973 C CA . GLY A 1 125 ? -14.862 -10.937 18.320 1.00 94.88 125 GLY A CA 1
ATOM 974 C C . GLY A 1 125 ? -13.397 -11.356 18.171 1.00 94.88 125 GLY A C 1
ATOM 975 O O . GLY A 1 125 ? -12.696 -11.470 19.179 1.00 94.88 125 GLY A O 1
ATOM 976 N N . GLN A 1 126 ? -12.906 -11.566 16.946 1.00 93.00 126 GLN A N 1
ATOM 977 C CA . GLN A 1 126 ? -11.477 -11.738 16.685 1.00 93.00 126 GLN A CA 1
ATOM 978 C C . GLN A 1 126 ? -10.764 -10.385 16.676 1.00 93.00 126 GLN A C 1
ATOM 980 O O . GLN A 1 126 ? -11.313 -9.377 16.234 1.00 93.00 126 GLN A O 1
ATOM 985 N N . GLU A 1 127 ? -9.515 -10.366 17.128 1.00 93.12 127 GLU A N 1
ATOM 986 C CA . GLU A 1 127 ? -8.700 -9.158 17.159 1.00 93.12 127 GLU A CA 1
ATOM 987 C C . GLU A 1 127 ? -7.523 -9.260 16.183 1.00 93.12 127 GLU A C 1
ATOM 989 O O . GLU A 1 127 ? -6.666 -10.146 16.287 1.00 93.12 127 GLU A O 1
ATOM 994 N N . TYR A 1 128 ? -7.481 -8.330 15.230 1.00 89.94 128 TYR A N 1
ATOM 995 C CA . TYR A 1 128 ? -6.296 -8.073 14.427 1.00 89.94 128 TYR A CA 1
ATOM 996 C C . TYR A 1 128 ? -5.262 -7.315 15.262 1.00 89.94 128 TYR A C 1
ATOM 998 O O . TYR A 1 128 ? -5.578 -6.338 15.943 1.00 89.94 128 TYR A O 1
ATOM 1006 N N . VAL A 1 129 ? -4.008 -7.753 15.165 1.00 86.38 129 VAL A N 1
ATOM 1007 C CA . VAL A 1 129 ? -2.879 -7.153 15.869 1.00 86.38 129 VAL A CA 1
ATOM 1008 C C . VAL A 1 129 ? -1.730 -6.932 14.889 1.00 86.38 129 VAL A C 1
ATOM 1010 O O . VAL A 1 129 ? -1.246 -7.869 14.251 1.00 86.38 129 VAL A O 1
ATOM 1013 N N . GLY A 1 130 ? -1.285 -5.683 14.768 1.00 74.31 130 GLY A N 1
ATOM 1014 C CA . GLY A 1 130 ? -0.165 -5.305 13.917 1.00 74.31 130 GLY A CA 1
ATOM 1015 C C . GLY A 1 130 ? 1.186 -5.637 14.557 1.00 74.31 130 GLY A C 1
ATOM 1016 O O . GLY A 1 130 ? 1.484 -5.185 15.665 1.00 74.31 130 GLY A O 1
ATOM 1017 N N . ALA A 1 131 ? 2.052 -6.337 13.817 1.00 67.44 131 ALA A N 1
ATOM 1018 C CA . ALA A 1 131 ? 3.371 -6.807 14.266 1.00 67.44 131 ALA A CA 1
ATOM 1019 C C . ALA A 1 131 ? 3.308 -7.763 15.484 1.00 67.44 131 ALA A C 1
ATOM 1021 O O . ALA A 1 131 ? 2.279 -8.372 15.760 1.00 67.44 131 ALA A O 1
ATOM 1022 N N . ASN A 1 132 ? 4.420 -7.931 16.206 1.00 66.50 132 ASN A N 1
ATOM 1023 C CA . ASN A 1 132 ? 4.515 -8.799 17.390 1.00 66.50 132 ASN A CA 1
ATOM 1024 C C . ASN A 1 132 ? 3.957 -8.104 18.646 1.00 66.50 132 ASN A C 1
ATOM 1026 O O . ASN A 1 132 ? 4.687 -7.888 19.612 1.00 66.50 132 ASN A O 1
ATOM 1030 N N . ARG A 1 133 ? 2.690 -7.685 18.609 1.00 77.38 133 ARG A N 1
ATOM 1031 C CA . ARG A 1 133 ? 1.996 -7.075 19.754 1.00 77.38 133 ARG A CA 1
ATOM 1032 C C . ARG A 1 133 ? 1.073 -8.080 20.441 1.00 77.38 133 ARG A C 1
ATOM 1034 O O . ARG A 1 133 ? 0.702 -9.101 19.862 1.00 77.38 133 ARG A O 1
ATOM 1041 N N . GLU A 1 134 ? 0.703 -7.779 21.680 1.00 88.25 134 GLU A N 1
ATOM 1042 C CA . GLU A 1 134 ? -0.284 -8.550 22.436 1.00 88.25 134 GLU A CA 1
ATOM 1043 C C . GLU A 1 134 ? -1.717 -8.183 22.032 1.00 88.25 134 GLU A C 1
ATOM 1045 O O . GLU A 1 134 ? -1.979 -7.087 21.526 1.00 88.25 134 GLU A O 1
ATOM 1050 N N . LEU A 1 135 ? -2.636 -9.125 22.253 1.00 91.94 135 LEU A N 1
ATOM 1051 C CA . LEU A 1 135 ? -4.073 -8.855 22.176 1.00 91.94 135 LEU A CA 1
ATOM 1052 C C . LEU A 1 135 ? -4.466 -7.872 23.283 1.00 91.94 135 LEU A C 1
ATOM 1054 O O . LEU A 1 135 ? -3.906 -7.915 24.381 1.00 91.94 135 LEU A O 1
ATOM 1058 N N . ARG A 1 136 ? -5.428 -6.997 22.999 1.00 94.50 136 ARG A N 1
ATOM 1059 C CA . ARG A 1 136 ? -5.858 -5.939 23.913 1.00 94.50 136 ARG A CA 1
ATOM 1060 C C . ARG A 1 136 ? -7.235 -6.194 24.513 1.00 94.50 136 ARG A C 1
ATOM 1062 O O . ARG A 1 136 ? -7.443 -5.862 25.678 1.00 94.50 136 ARG A O 1
ATOM 1069 N N . TRP A 1 137 ? -8.158 -6.787 23.757 1.00 96.88 137 TRP A N 1
ATOM 1070 C CA . TRP A 1 137 ? -9.549 -6.971 24.190 1.00 96.88 137 TRP A CA 1
ATOM 1071 C C . TRP A 1 137 ? -10.081 -8.388 23.999 1.00 96.88 137 TRP A C 1
ATOM 1073 O O . TRP A 1 137 ? -11.008 -8.775 24.709 1.00 96.88 137 TRP A O 1
ATOM 1083 N N . SER A 1 138 ? -9.518 -9.162 23.069 1.00 94.38 138 SER A N 1
ATOM 1084 C CA . SER A 1 138 ? -9.953 -10.534 22.800 1.00 94.38 138 SER A CA 1
ATOM 1085 C C . SER A 1 138 ? -8.919 -11.571 23.227 1.00 94.38 138 SER A C 1
ATOM 1087 O O . SER A 1 138 ? -7.731 -11.291 23.352 1.00 94.38 138 SER A O 1
ATOM 1089 N N . THR A 1 139 ? -9.367 -12.811 23.410 1.00 92.00 139 THR A N 1
ATOM 1090 C CA . THR A 1 139 ? -8.492 -13.994 23.463 1.00 92.00 139 THR A CA 1
ATOM 1091 C C . THR A 1 139 ? -8.359 -14.674 22.100 1.00 92.00 139 THR A C 1
ATOM 1093 O O . THR A 1 139 ? -7.541 -15.576 21.940 1.00 92.00 139 THR A O 1
ATOM 1096 N N . ALA A 1 140 ? -9.172 -14.273 21.120 1.00 90.31 140 ALA A N 1
ATOM 1097 C CA . ALA A 1 140 ? -9.158 -14.793 19.764 1.00 90.31 140 ALA A CA 1
ATOM 1098 C C . ALA A 1 140 ? -8.369 -13.837 18.864 1.00 90.31 140 ALA A C 1
ATOM 1100 O O . ALA A 1 140 ? -8.875 -12.803 18.434 1.00 90.31 140 ALA A O 1
ATOM 1101 N N . ARG A 1 141 ? -7.113 -14.177 18.571 1.00 88.31 141 ARG A N 1
ATOM 1102 C CA . ARG A 1 141 ? -6.338 -13.472 17.545 1.00 88.31 141 ARG A CA 1
ATOM 1103 C C . ARG A 1 141 ? -6.920 -13.802 16.174 1.00 88.31 141 ARG A C 1
ATOM 1105 O O . ARG A 1 141 ? -7.234 -14.961 15.916 1.00 88.31 141 ARG A O 1
ATOM 1112 N N . LEU A 1 142 ? -7.037 -12.806 15.298 1.00 84.50 142 LEU A N 1
ATOM 1113 C CA . LEU A 1 142 ? -7.272 -13.060 13.881 1.00 84.50 142 LEU A CA 1
ATOM 1114 C C . LEU A 1 142 ? -6.117 -13.924 13.375 1.00 84.50 142 LEU A C 1
ATOM 1116 O O . LEU A 1 142 ? -4.977 -13.451 13.381 1.00 84.50 142 LEU A O 1
ATOM 1120 N N . ASP A 1 143 ? -6.417 -15.182 13.035 1.00 67.31 143 ASP A N 1
ATOM 1121 C CA . ASP A 1 143 ? -5.428 -16.238 12.831 1.00 67.31 143 ASP A CA 1
ATOM 1122 C C . ASP A 1 143 ? -4.232 -15.714 12.036 1.00 67.31 143 ASP A C 1
ATOM 1124 O O . ASP A 1 143 ? -4.321 -15.349 10.858 1.00 67.31 143 ASP A O 1
ATOM 1128 N N . SER A 1 144 ? -3.076 -15.675 12.702 1.00 54.19 144 SER A N 1
ATOM 1129 C CA . SER A 1 144 ? -1.804 -15.564 12.014 1.00 54.19 144 SER A CA 1
ATOM 1130 C C . SER A 1 144 ? -1.604 -16.906 11.327 1.00 54.19 144 SER A C 1
ATOM 1132 O O . SER A 1 144 ? -0.960 -17.788 11.895 1.00 54.19 144 SER A O 1
ATOM 1134 N N . ALA A 1 145 ? -2.222 -17.107 10.160 1.00 42.03 145 ALA A N 1
ATOM 1135 C CA . ALA A 1 145 ? -1.950 -18.277 9.345 1.00 42.03 145 ALA A CA 1
ATOM 1136 C C . ALA A 1 145 ? -0.426 -18.436 9.299 1.00 42.03 145 ALA A C 1
ATOM 1138 O O . ALA A 1 145 ? 0.303 -17.514 8.918 1.00 42.03 145 ALA A O 1
ATOM 1139 N N . ALA A 1 146 ? 0.049 -19.553 9.843 1.00 36.59 146 ALA A N 1
ATOM 1140 C CA . ALA A 1 146 ? 1.456 -19.857 9.981 1.00 36.59 146 ALA A CA 1
ATOM 1141 C C . ALA A 1 146 ? 2.091 -19.848 8.582 1.00 36.59 146 ALA A C 1
ATOM 1143 O O . ALA A 1 146 ? 1.974 -20.818 7.842 1.00 36.59 146 ALA A O 1
ATOM 1144 N N . GLY A 1 147 ? 2.698 -18.727 8.182 1.00 39.75 147 GLY A N 1
ATOM 1145 C CA . GLY A 1 147 ? 3.184 -18.586 6.809 1.00 39.75 147 GLY A CA 1
ATOM 1146 C C . GLY A 1 147 ? 3.504 -17.165 6.360 1.00 39.75 147 GLY A C 1
ATOM 1147 O O . GLY A 1 147 ? 3.189 -16.801 5.236 1.00 39.75 147 GLY A O 1
ATOM 1148 N N . GLY A 1 148 ? 4.131 -16.345 7.205 1.00 46.34 148 GLY A N 1
ATOM 1149 C CA . GLY A 1 148 ? 4.650 -15.040 6.784 1.00 46.34 148 GLY A CA 1
ATOM 1150 C C . GLY A 1 148 ? 3.594 -14.033 6.295 1.00 46.34 148 GLY A C 1
ATOM 1151 O O . GLY A 1 148 ? 2.391 -14.270 6.320 1.00 46.34 148 GLY A O 1
ATOM 1152 N N . VAL A 1 149 ? 4.049 -12.858 5.860 1.00 45.59 149 VAL A N 1
ATOM 1153 C CA . VAL A 1 149 ? 3.199 -11.708 5.481 1.00 45.59 149 VAL A CA 1
ATOM 1154 C C . VAL A 1 149 ? 2.364 -11.973 4.208 1.00 45.59 149 VAL A C 1
ATOM 1156 O O . VAL A 1 149 ? 1.476 -11.190 3.885 1.00 45.59 149 VAL A O 1
ATOM 1159 N N . PHE A 1 150 ? 2.561 -13.115 3.536 1.00 51.53 150 PHE A N 1
ATOM 1160 C CA . PHE A 1 150 ? 1.898 -13.455 2.269 1.00 51.53 150 PHE A CA 1
ATOM 1161 C C . PHE A 1 150 ? 1.421 -14.911 2.151 1.00 51.53 150 PHE A C 1
ATOM 1163 O O . PHE A 1 150 ? 1.162 -15.366 1.042 1.00 51.53 150 PHE A O 1
ATOM 1170 N N . GLY A 1 151 ? 1.327 -15.669 3.250 1.00 47.19 151 GLY A N 1
ATOM 1171 C CA . GLY A 1 151 ? 0.814 -17.048 3.200 1.00 47.19 151 GLY A CA 1
ATOM 1172 C C . GLY A 1 151 ? 1.635 -17.999 2.314 1.00 47.19 151 GLY A C 1
ATOM 1173 O O . GLY A 1 151 ? 1.134 -19.043 1.895 1.00 47.19 151 GLY A O 1
ATOM 1174 N N . LEU A 1 152 ? 2.892 -17.656 2.007 1.00 53.78 152 LEU A N 1
ATOM 1175 C CA . LEU A 1 152 ? 3.791 -18.484 1.202 1.00 53.78 152 LEU A CA 1
ATOM 1176 C C . LEU A 1 152 ? 4.317 -19.629 2.073 1.00 53.78 152 LEU A C 1
ATOM 1178 O O . LEU A 1 152 ? 5.439 -19.599 2.580 1.00 53.78 152 LEU A O 1
ATOM 1182 N N . GLY A 1 153 ? 3.466 -20.627 2.310 1.00 55.22 153 GLY A N 1
ATOM 1183 C CA . GLY A 1 153 ? 3.887 -21.892 2.895 1.00 55.22 153 GLY A CA 1
ATOM 1184 C C . GLY A 1 153 ? 4.959 -22.542 2.018 1.00 55.22 153 GLY A C 1
ATOM 1185 O O . GLY A 1 153 ? 4.890 -22.476 0.792 1.00 55.22 153 GLY A O 1
ATOM 1186 N N . SER A 1 154 ? 5.942 -23.201 2.634 1.00 59.75 154 SER A N 1
ATOM 1187 C CA . SER A 1 154 ? 7.058 -23.840 1.919 1.00 59.75 154 SER A CA 1
ATOM 1188 C C . SER A 1 154 ? 6.608 -24.842 0.848 1.00 59.75 154 SER A C 1
ATOM 1190 O O . SER A 1 154 ? 7.290 -24.992 -0.161 1.00 59.75 154 SER A O 1
ATOM 1192 N N . ALA A 1 155 ? 5.454 -25.492 1.030 1.00 62.69 155 ALA A N 1
ATOM 1193 C CA . ALA A 1 155 ? 4.858 -26.382 0.035 1.00 62.69 155 ALA A CA 1
ATOM 1194 C C . ALA A 1 155 ? 4.437 -25.637 -1.246 1.00 62.69 155 ALA A C 1
ATOM 1196 O O . ALA A 1 155 ? 4.827 -26.052 -2.335 1.00 62.69 155 ALA A O 1
ATOM 1197 N N . ASN A 1 156 ? 3.737 -24.504 -1.112 1.00 68.12 156 ASN A N 1
ATOM 1198 C CA . ASN A 1 156 ? 3.321 -23.673 -2.248 1.00 68.12 156 ASN A CA 1
ATOM 1199 C C . ASN A 1 156 ? 4.537 -23.136 -3.007 1.00 68.12 156 ASN A C 1
ATOM 1201 O O . ASN A 1 156 ? 4.532 -23.103 -4.233 1.00 68.12 156 ASN A O 1
ATOM 1205 N N . THR A 1 157 ? 5.600 -22.762 -2.285 1.00 71.62 157 THR A N 1
ATOM 1206 C CA . THR A 1 157 ? 6.860 -22.348 -2.909 1.00 71.62 157 THR A CA 1
ATOM 1207 C C . THR A 1 157 ? 7.452 -23.491 -3.726 1.00 71.62 157 THR A C 1
ATOM 1209 O O . THR A 1 157 ? 7.686 -23.309 -4.910 1.00 71.62 157 THR A O 1
ATOM 1212 N N . VAL A 1 158 ? 7.622 -24.690 -3.156 1.00 77.56 158 VAL A N 1
ATOM 1213 C CA . VAL A 1 158 ? 8.199 -25.844 -3.875 1.00 77.56 158 VAL A CA 1
ATOM 1214 C C . VAL A 1 158 ? 7.391 -26.215 -5.122 1.00 77.56 158 VAL A C 1
ATOM 1216 O O . VAL A 1 158 ? 7.974 -26.557 -6.150 1.00 77.56 158 VAL A O 1
ATOM 1219 N N . GLU A 1 159 ? 6.063 -26.162 -5.054 1.00 81.44 159 GLU A N 1
ATOM 1220 C CA . GLU A 1 159 ? 5.210 -26.401 -6.222 1.00 81.44 159 GLU A CA 1
ATOM 1221 C C . GLU A 1 159 ? 5.378 -25.313 -7.285 1.00 81.44 159 GLU A C 1
ATOM 1223 O O . GLU A 1 159 ? 5.584 -25.644 -8.453 1.00 81.44 159 GLU A O 1
ATOM 1228 N N . ALA A 1 160 ? 5.379 -24.038 -6.885 1.00 80.62 160 ALA A N 1
ATOM 1229 C CA . ALA A 1 160 ? 5.622 -22.921 -7.792 1.00 80.62 160 ALA A CA 1
ATOM 1230 C C . ALA A 1 160 ? 7.004 -23.016 -8.456 1.00 80.62 160 ALA A C 1
ATOM 1232 O O . ALA A 1 160 ? 7.123 -22.780 -9.653 1.00 80.62 160 ALA A O 1
ATOM 1233 N N . GLU A 1 161 ? 8.045 -23.413 -7.719 1.00 84.56 161 GLU A N 1
ATOM 1234 C CA . GLU A 1 161 ? 9.386 -23.589 -8.281 1.00 84.56 161 GLU A CA 1
ATOM 1235 C C . GLU A 1 161 ? 9.461 -24.736 -9.288 1.00 84.56 161 GLU A C 1
ATOM 1237 O O . GLU A 1 161 ? 10.151 -24.613 -10.294 1.00 84.56 161 GLU A O 1
ATOM 1242 N N . ARG A 1 162 ? 8.751 -25.841 -9.036 1.00 86.31 162 ARG A N 1
ATOM 1243 C CA . ARG A 1 162 ? 8.706 -26.996 -9.946 1.00 86.31 162 ARG A CA 1
ATOM 1244 C C . ARG A 1 162 ? 7.916 -26.722 -11.220 1.00 86.31 162 ARG A C 1
ATOM 1246 O O . ARG A 1 162 ? 8.243 -27.294 -12.254 1.00 86.31 162 ARG A O 1
ATOM 1253 N N . ALA A 1 163 ? 6.849 -25.934 -11.121 1.00 88.81 163 ALA A N 1
ATOM 1254 C CA . ALA A 1 163 ? 5.977 -25.618 -12.247 1.00 88.81 163 ALA A CA 1
ATOM 1255 C C . ALA A 1 163 ? 6.493 -24.447 -13.098 1.00 88.81 163 ALA A C 1
ATOM 1257 O O . ALA A 1 163 ? 6.049 -24.288 -14.233 1.00 88.81 163 ALA A O 1
ATOM 1258 N N . ALA A 1 164 ? 7.396 -23.626 -12.555 1.00 89.25 164 ALA A N 1
ATOM 1259 C CA . ALA A 1 164 ? 7.922 -22.454 -13.237 1.00 89.25 164 ALA A CA 1
ATOM 1260 C C . ALA A 1 164 ? 8.910 -22.810 -14.352 1.00 89.25 164 ALA A C 1
ATOM 1262 O O . ALA A 1 164 ? 9.764 -23.686 -14.205 1.00 89.25 164 ALA A O 1
ATOM 1263 N N . ASP A 1 165 ? 8.853 -22.032 -15.429 1.00 91.38 165 ASP A N 1
ATOM 1264 C CA . ASP A 1 165 ? 9.950 -21.916 -16.383 1.00 91.38 165 ASP A CA 1
ATOM 1265 C C . ASP A 1 165 ? 10.912 -20.825 -15.884 1.00 91.38 165 ASP A C 1
ATOM 1267 O O . ASP A 1 165 ? 10.654 -19.627 -16.008 1.00 91.38 165 ASP A O 1
ATOM 1271 N N . GLY A 1 166 ? 11.982 -21.231 -15.198 1.00 90.12 166 GLY A N 1
ATOM 1272 C CA . GLY A 1 166 ? 12.974 -20.311 -14.639 1.00 90.12 166 GLY A CA 1
ATOM 1273 C C . GLY A 1 166 ? 12.376 -19.276 -13.676 1.00 90.12 166 GLY A C 1
ATOM 1274 O O . GLY A 1 166 ? 11.852 -19.619 -12.611 1.00 90.12 166 GLY A O 1
ATOM 1275 N N . ILE A 1 167 ? 12.497 -17.992 -14.034 1.00 92.00 167 ILE A N 1
ATOM 1276 C CA . ILE A 1 167 ? 12.056 -16.859 -13.203 1.00 92.00 167 ILE A CA 1
ATOM 1277 C C . ILE A 1 167 ? 10.580 -16.483 -13.388 1.00 92.00 167 ILE A C 1
ATOM 1279 O O . ILE A 1 167 ? 10.088 -15.629 -12.648 1.00 92.00 167 ILE A O 1
ATOM 1283 N N . PHE A 1 168 ? 9.880 -17.089 -14.351 1.00 94.50 168 PHE A N 1
ATOM 1284 C CA . PHE A 1 168 ? 8.517 -16.713 -14.732 1.00 94.50 168 PHE A CA 1
ATOM 1285 C C . PHE A 1 168 ? 7.483 -17.309 -13.779 1.00 94.50 168 PHE A C 1
ATOM 1287 O O . PHE A 1 168 ? 6.953 -18.401 -13.991 1.00 94.50 168 PHE A O 1
ATOM 1294 N N . ARG A 1 169 ? 7.264 -16.605 -12.669 1.00 91.25 169 ARG A N 1
ATOM 1295 C CA . ARG A 1 169 ? 6.392 -17.000 -11.560 1.00 91.25 169 ARG A CA 1
ATOM 1296 C C . ARG A 1 169 ? 6.093 -15.803 -10.662 1.00 91.25 169 ARG A C 1
ATOM 1298 O O . ARG A 1 169 ? 6.644 -14.715 -10.840 1.00 91.25 169 ARG A O 1
ATOM 1305 N N . VAL A 1 170 ? 5.263 -16.031 -9.649 1.00 87.12 170 VAL A N 1
ATOM 1306 C CA . VAL A 1 170 ? 5.075 -15.081 -8.551 1.00 87.12 170 VAL A CA 1
ATOM 1307 C C . VAL A 1 170 ? 6.235 -15.204 -7.563 1.00 87.12 170 VAL A C 1
ATOM 1309 O O . VAL A 1 170 ? 6.531 -16.282 -7.047 1.00 87.12 170 VAL A O 1
ATOM 1312 N N . TRP A 1 171 ? 6.871 -14.077 -7.282 1.00 82.38 171 TRP A N 1
ATOM 1313 C CA . TRP A 1 171 ? 7.885 -13.891 -6.258 1.00 82.38 171 TRP A CA 1
ATOM 1314 C C . TRP A 1 171 ? 7.275 -13.157 -5.070 1.00 82.38 171 TRP A C 1
ATOM 1316 O O . TRP A 1 171 ? 6.411 -12.303 -5.231 1.00 82.38 171 TRP A O 1
ATOM 1326 N N . GLY A 1 172 ? 7.738 -13.461 -3.863 1.00 74.62 172 GLY A N 1
ATOM 1327 C CA . GLY A 1 172 ? 7.327 -12.752 -2.658 1.00 74.62 172 GLY A CA 1
ATOM 1328 C C . GLY A 1 172 ? 8.383 -12.855 -1.569 1.00 74.62 172 GLY A C 1
ATOM 1329 O O . GLY A 1 172 ? 9.329 -13.640 -1.659 1.00 74.62 172 GLY A O 1
ATOM 1330 N N . ARG A 1 173 ? 8.242 -12.033 -0.528 1.00 64.69 173 ARG A N 1
ATOM 1331 C CA . ARG A 1 173 ? 9.248 -11.936 0.530 1.00 64.69 173 ARG A CA 1
ATOM 1332 C C . ARG A 1 173 ? 9.302 -13.205 1.382 1.00 64.69 173 ARG A C 1
ATOM 1334 O O . ARG A 1 173 ? 8.331 -13.564 2.048 1.00 64.69 173 ARG A O 1
ATOM 1341 N N . PHE A 1 174 ? 10.487 -13.813 1.456 1.00 51.22 174 PHE A N 1
ATOM 1342 C CA . PHE A 1 174 ? 10.812 -14.779 2.502 1.00 51.22 174 PHE A CA 1
ATOM 1343 C C . PHE A 1 174 ? 10.891 -14.040 3.845 1.00 51.22 174 PHE A C 1
ATOM 1345 O O . PHE A 1 174 ? 11.716 -13.140 4.025 1.00 51.22 174 PHE A O 1
ATOM 1352 N N . VAL A 1 175 ? 10.022 -14.388 4.797 1.00 48.28 175 VAL A N 1
ATOM 1353 C CA . VAL A 1 175 ? 10.041 -13.798 6.142 1.00 48.28 175 VAL A CA 1
ATOM 1354 C C . VAL A 1 175 ? 11.156 -14.456 6.949 1.00 48.28 175 VAL A C 1
ATOM 1356 O O . VAL A 1 175 ? 10.921 -15.348 7.758 1.00 48.28 175 VAL A O 1
ATOM 1359 N N . SER A 1 176 ? 12.396 -14.020 6.733 1.00 39.69 176 SER A N 1
ATOM 1360 C CA . SER A 1 176 ? 13.417 -14.139 7.767 1.00 39.69 176 SER A CA 1
ATOM 1361 C C . SER A 1 176 ? 13.389 -12.869 8.615 1.00 39.69 176 SER A C 1
ATOM 1363 O O . SER A 1 176 ? 13.303 -11.753 8.098 1.00 39.69 176 SER A O 1
ATOM 1365 N N . ASN A 1 177 ? 13.491 -13.036 9.936 1.00 35.22 177 ASN A N 1
ATOM 1366 C CA . ASN A 1 177 ? 13.591 -11.968 10.946 1.00 35.22 177 ASN A CA 1
ATOM 1367 C C . ASN A 1 177 ? 14.778 -10.995 10.723 1.00 35.22 177 ASN A C 1
ATOM 1369 O O . ASN A 1 177 ? 15.033 -10.111 11.537 1.00 35.22 177 ASN A O 1
ATOM 1373 N N . SER A 1 178 ? 15.533 -11.182 9.641 1.00 35.41 178 SER A N 1
ATOM 1374 C CA . SER A 1 178 ? 16.747 -10.475 9.256 1.00 35.41 178 SER A CA 1
ATOM 1375 C C . SER A 1 178 ? 16.623 -9.718 7.938 1.00 35.41 178 SER A C 1
ATOM 1377 O O . SER A 1 178 ? 17.620 -9.145 7.507 1.00 35.41 178 SER A O 1
ATOM 1379 N N . ALA A 1 179 ? 15.447 -9.671 7.301 1.00 40.66 179 ALA A N 1
ATOM 1380 C CA . ALA A 1 179 ? 15.206 -8.761 6.184 1.00 40.66 179 ALA A CA 1
ATOM 1381 C C . ALA A 1 179 ? 15.123 -7.320 6.718 1.00 40.66 179 ALA A C 1
ATOM 1383 O O . ALA A 1 179 ? 14.063 -6.695 6.742 1.00 40.66 179 ALA A O 1
ATOM 1384 N N . ARG A 1 180 ? 16.263 -6.824 7.208 1.00 43.72 180 ARG A N 1
ATOM 1385 C CA . ARG A 1 180 ? 16.547 -5.409 7.368 1.00 43.72 180 ARG A CA 1
ATOM 1386 C C . ARG A 1 180 ? 16.209 -4.794 6.017 1.00 43.72 180 ARG A C 1
ATOM 1388 O O . ARG A 1 180 ? 16.763 -5.231 5.013 1.00 43.72 180 ARG A O 1
ATOM 1395 N N . GLY A 1 181 ? 15.271 -3.849 5.984 1.00 49.56 181 GLY A N 1
ATOM 1396 C CA . GLY A 1 181 ? 15.146 -2.995 4.807 1.00 49.56 181 GLY A CA 1
ATOM 1397 C C . GLY A 1 181 ? 16.536 -2.469 4.441 1.00 49.56 181 GLY A C 1
ATOM 1398 O O . GLY A 1 181 ? 17.373 -2.297 5.340 1.00 49.56 181 GLY A O 1
ATOM 1399 N N . MET A 1 182 ? 16.777 -2.295 3.141 1.00 51.25 182 MET A N 1
ATOM 1400 C CA . MET A 1 182 ? 18.020 -1.751 2.587 1.00 51.25 182 MET A CA 1
ATOM 1401 C C . MET A 1 182 ? 18.498 -0.597 3.474 1.00 51.25 182 MET A C 1
ATOM 1403 O O . MET A 1 182 ? 17.708 0.291 3.801 1.00 51.25 182 MET A O 1
ATOM 1407 N N . GLN A 1 183 ? 19.713 -0.664 4.016 1.00 54.38 183 GLN A N 1
ATOM 1408 C CA . GLN A 1 183 ? 20.164 0.317 5.008 1.00 54.38 183 GLN A CA 1
ATOM 1409 C C . GLN A 1 183 ? 20.482 1.648 4.315 1.00 54.38 183 GLN A C 1
ATOM 1411 O O . GLN A 1 183 ? 21.044 1.620 3.225 1.00 54.38 183 GLN A O 1
ATOM 1416 N N . PRO A 1 184 ? 20.246 2.816 4.944 1.00 55.03 184 PRO A N 1
ATOM 1417 C CA . PRO A 1 184 ? 20.547 4.112 4.314 1.00 55.03 184 PRO A CA 1
ATOM 1418 C C . PRO A 1 184 ? 22.014 4.234 3.861 1.00 55.03 184 PRO A C 1
ATOM 1420 O O . PRO A 1 184 ? 22.342 4.884 2.871 1.00 55.03 184 PRO A O 1
ATOM 1423 N N . SER A 1 185 ? 22.927 3.565 4.576 1.00 54.16 185 SER A N 1
ATOM 1424 C CA . SER A 1 185 ? 24.351 3.502 4.235 1.00 54.16 185 SER A CA 1
ATOM 1425 C C . SER A 1 185 ? 24.656 2.694 2.970 1.00 54.16 185 SER A C 1
ATOM 1427 O O . SER A 1 185 ? 25.715 2.878 2.373 1.00 54.16 185 SER A O 1
ATOM 1429 N N . GLU A 1 186 ? 23.777 1.769 2.584 1.00 62.59 186 GLU A N 1
ATOM 1430 C CA . GLU A 1 186 ? 23.924 0.961 1.371 1.00 62.59 186 GLU A CA 1
ATOM 1431 C C . GLU A 1 186 ? 23.527 1.754 0.122 1.00 62.59 186 GLU A C 1
ATOM 1433 O O . GLU A 1 186 ? 24.155 1.554 -0.917 1.00 62.59 186 GLU A O 1
ATOM 1438 N N . ASP A 1 187 ? 22.596 2.706 0.252 1.00 66.69 187 ASP A N 1
ATOM 1439 C CA . ASP A 1 187 ? 22.085 3.526 -0.853 1.00 66.69 187 ASP A CA 1
ATOM 1440 C C . ASP A 1 187 ? 22.946 4.758 -1.144 1.00 66.69 187 ASP A C 1
ATOM 1442 O O . ASP A 1 187 ? 23.145 5.139 -2.300 1.00 66.69 187 ASP A O 1
ATOM 1446 N N . ALA A 1 188 ? 23.575 5.330 -0.112 1.00 68.69 188 ALA A N 1
ATOM 1447 C CA . ALA A 1 188 ? 24.412 6.526 -0.234 1.00 68.69 188 ALA A CA 1
ATOM 1448 C C . ALA A 1 188 ? 25.571 6.392 -1.246 1.00 68.69 188 ALA A C 1
ATOM 1450 O O . ALA A 1 188 ? 26.055 7.402 -1.769 1.00 68.69 188 ALA A O 1
ATOM 1451 N N . ARG A 1 189 ? 26.018 5.160 -1.544 1.00 76.81 189 ARG A N 1
ATOM 1452 C CA . ARG A 1 189 ? 27.066 4.890 -2.547 1.00 76.81 189 ARG A CA 1
ATOM 1453 C C . ARG A 1 189 ? 26.606 5.139 -3.985 1.00 76.81 189 ARG A C 1
ATOM 1455 O O . ARG A 1 189 ? 27.452 5.366 -4.844 1.00 76.81 189 ARG A O 1
ATOM 1462 N N . TYR A 1 190 ? 25.300 5.087 -4.243 1.00 78.50 190 TYR A N 1
ATOM 1463 C CA . TYR A 1 190 ? 24.714 5.321 -5.564 1.00 78.50 190 TYR A CA 1
ATOM 1464 C C . TYR A 1 190 ? 24.446 6.807 -5.831 1.00 78.50 190 TYR A C 1
ATOM 1466 O O . TYR A 1 190 ? 24.237 7.204 -6.975 1.00 78.50 190 TYR A O 1
ATOM 1474 N N . LEU A 1 191 ? 24.487 7.649 -4.793 1.00 84.12 191 LEU A N 1
ATOM 1475 C CA . LEU A 1 191 ? 24.200 9.072 -4.918 1.00 84.12 191 LEU A CA 1
ATOM 1476 C C . LEU A 1 191 ? 25.392 9.852 -5.491 1.00 84.12 191 LEU A C 1
ATOM 1478 O O . LEU A 1 191 ? 26.542 9.740 -5.049 1.00 84.12 191 LEU A O 1
ATOM 1482 N N . THR A 1 192 ? 25.095 10.742 -6.435 1.00 88.81 192 THR A N 1
ATOM 1483 C CA . THR A 1 192 ? 26.020 11.803 -6.857 1.00 88.81 192 THR A CA 1
ATOM 1484 C C . THR A 1 192 ? 26.238 12.808 -5.710 1.00 88.81 192 THR A C 1
ATOM 1486 O O . THR A 1 192 ? 25.478 12.804 -4.737 1.00 88.81 192 THR A O 1
ATOM 1489 N N . PRO A 1 193 ? 27.236 13.714 -5.783 1.00 90.81 193 PRO A N 1
ATOM 1490 C CA . PRO A 1 193 ? 27.358 14.806 -4.811 1.00 90.81 193 PRO A CA 1
ATOM 1491 C C . PRO A 1 193 ? 26.060 15.606 -4.643 1.00 90.81 193 PRO A C 1
ATOM 1493 O O . PRO A 1 193 ? 25.647 15.860 -3.517 1.00 90.81 193 PRO A O 1
ATOM 1496 N N . ARG A 1 194 ? 25.367 15.900 -5.753 1.00 89.44 194 ARG A N 1
ATOM 1497 C CA . ARG A 1 194 ? 24.065 16.574 -5.728 1.00 89.44 194 ARG A CA 1
ATOM 1498 C C . ARG A 1 194 ? 22.975 15.725 -5.070 1.00 89.44 194 ARG A C 1
ATOM 1500 O O . ARG A 1 194 ? 22.186 16.259 -4.302 1.00 89.44 194 ARG A O 1
ATOM 1507 N N . GLY A 1 195 ? 22.945 14.419 -5.341 1.00 88.25 195 GLY A N 1
ATOM 1508 C CA . GLY A 1 195 ? 22.009 13.497 -4.692 1.00 88.25 195 GLY A CA 1
ATOM 1509 C C . GLY A 1 195 ? 22.171 13.486 -3.170 1.00 88.25 195 GLY A C 1
ATOM 1510 O O . GLY A 1 195 ? 21.185 13.563 -2.451 1.00 88.25 195 GLY A O 1
ATOM 1511 N N . ARG A 1 196 ? 23.414 13.506 -2.669 1.00 86.56 196 ARG A N 1
ATOM 1512 C CA . ARG A 1 196 ? 23.684 13.585 -1.221 1.00 86.56 196 ARG A CA 1
ATOM 1513 C C . ARG A 1 196 ? 23.187 14.883 -0.583 1.00 86.56 196 ARG A C 1
ATOM 1515 O O . ARG A 1 196 ? 22.694 14.846 0.537 1.00 86.56 196 ARG A O 1
ATOM 1522 N N . GLU A 1 197 ? 23.316 16.018 -1.271 1.00 88.94 197 GLU A N 1
ATOM 1523 C CA . GLU A 1 197 ? 22.772 17.296 -0.788 1.00 88.94 197 GLU A CA 1
ATOM 1524 C C . GLU A 1 197 ? 21.243 17.271 -0.700 1.00 88.94 197 GLU A C 1
ATOM 1526 O O . GLU A 1 197 ? 20.683 17.770 0.272 1.00 88.94 197 GLU A O 1
ATOM 1531 N N . LEU A 1 198 ? 20.576 16.690 -1.705 1.00 87.94 198 LEU A N 1
ATOM 1532 C CA . LEU A 1 198 ? 19.118 16.559 -1.731 1.00 87.94 198 LEU A CA 1
ATOM 1533 C C . LEU A 1 198 ? 18.621 15.625 -0.623 1.00 87.94 198 LEU A C 1
ATOM 1535 O O . LEU A 1 198 ? 17.732 16.017 0.127 1.00 87.94 198 LEU A O 1
ATOM 1539 N N . ALA A 1 199 ? 19.251 14.459 -0.458 1.00 84.50 199 ALA A N 1
ATOM 1540 C CA . ALA A 1 199 ? 18.928 13.514 0.609 1.00 84.50 199 ALA A CA 1
ATOM 1541 C C . ALA A 1 199 ? 19.105 14.134 2.008 1.00 84.50 199 ALA A C 1
ATOM 1543 O O . ALA A 1 199 ? 18.283 13.930 2.894 1.00 84.50 199 ALA A O 1
ATOM 1544 N N . ALA A 1 200 ? 20.141 14.957 2.216 1.00 84.44 200 ALA A N 1
ATOM 1545 C CA . ALA A 1 200 ? 20.362 15.639 3.495 1.00 84.44 200 ALA A CA 1
ATOM 1546 C C . ALA A 1 200 ? 19.303 16.711 3.822 1.00 84.44 200 ALA A C 1
ATOM 1548 O O . ALA A 1 200 ? 19.140 17.066 4.989 1.00 84.44 200 ALA A O 1
ATOM 1549 N N . ALA A 1 201 ? 18.617 17.245 2.809 1.00 87.88 201 ALA A N 1
ATOM 1550 C CA . ALA A 1 201 ? 17.568 18.252 2.958 1.00 87.88 201 ALA A CA 1
ATOM 1551 C C . ALA A 1 201 ? 16.148 17.660 2.926 1.00 87.88 201 ALA A C 1
ATOM 1553 O O . ALA A 1 201 ? 15.185 18.414 3.056 1.00 87.88 201 ALA A O 1
ATOM 1554 N N . TYR A 1 202 ? 16.021 16.347 2.723 1.00 84.94 202 TYR A N 1
ATOM 1555 C CA . TYR A 1 202 ? 14.743 15.665 2.583 1.00 84.94 202 TYR A CA 1
ATOM 1556 C C . TYR A 1 202 ? 13.999 15.569 3.920 1.00 84.94 202 TYR A C 1
ATOM 1558 O O . TYR A 1 202 ? 14.532 15.088 4.922 1.00 84.94 202 TYR A O 1
ATOM 1566 N N . ASP A 1 203 ? 12.741 16.000 3.915 1.00 82.50 203 ASP A N 1
ATOM 1567 C CA . ASP A 1 203 ? 11.804 15.842 5.019 1.00 82.50 203 ASP A CA 1
ATOM 1568 C C . ASP A 1 203 ? 10.812 14.701 4.718 1.00 82.50 203 ASP A C 1
ATOM 1570 O O . ASP A 1 203 ? 9.879 14.887 3.929 1.00 82.50 203 ASP A O 1
ATOM 1574 N N . PRO A 1 204 ? 10.940 13.527 5.364 1.00 73.06 204 PRO A N 1
ATOM 1575 C CA . PRO A 1 204 ? 10.051 12.390 5.123 1.00 73.06 204 PRO A CA 1
ATOM 1576 C C . PRO A 1 204 ? 8.596 12.644 5.543 1.00 73.06 204 PRO A C 1
ATOM 1578 O O . PRO A 1 204 ? 7.717 11.877 5.156 1.00 73.06 204 PRO A O 1
ATOM 1581 N N . VAL A 1 205 ? 8.320 13.681 6.341 1.00 72.31 205 VAL A N 1
ATOM 1582 C CA . VAL A 1 205 ? 6.955 14.017 6.775 1.00 72.31 205 VAL A CA 1
ATOM 1583 C C . VAL A 1 205 ? 6.178 14.698 5.654 1.00 72.31 205 VAL A C 1
ATOM 1585 O O . VAL A 1 205 ? 4.976 14.481 5.515 1.00 72.31 205 VAL A O 1
ATOM 1588 N N . THR A 1 206 ? 6.852 15.532 4.861 1.00 78.25 206 THR A N 1
ATOM 1589 C CA . THR A 1 206 ? 6.203 16.391 3.861 1.00 78.25 206 THR A CA 1
ATOM 1590 C C . THR A 1 206 ? 6.576 16.049 2.424 1.00 78.25 206 THR A C 1
ATOM 1592 O O . THR A 1 206 ? 5.830 16.397 1.514 1.00 78.25 206 THR A O 1
ATOM 1595 N N . GLN A 1 207 ? 7.701 15.367 2.203 1.00 77.50 207 GLN A N 1
ATOM 1596 C CA . GLN A 1 207 ? 8.271 15.140 0.873 1.00 77.50 207 GLN A CA 1
ATOM 1597 C C . GLN A 1 207 ? 8.322 13.667 0.473 1.00 77.50 207 GLN A C 1
ATOM 1599 O O . GLN A 1 207 ? 8.841 13.359 -0.602 1.00 77.50 207 GLN A O 1
ATOM 1604 N N . ASN A 1 208 ? 7.806 12.761 1.311 1.00 76.31 208 ASN A N 1
ATOM 1605 C CA . ASN A 1 208 ? 7.833 11.343 0.991 1.00 76.31 208 ASN A CA 1
ATOM 1606 C C . ASN A 1 208 ? 6.931 11.031 -0.209 1.00 76.31 208 ASN A C 1
ATOM 1608 O O . ASN A 1 208 ? 5.728 11.258 -0.115 1.00 76.31 208 ASN A O 1
ATOM 1612 N N . PRO A 1 209 ? 7.470 10.496 -1.326 1.00 74.19 209 PRO A N 1
ATOM 1613 C CA . PRO A 1 209 ? 6.677 10.176 -2.516 1.00 74.19 209 PRO A CA 1
ATOM 1614 C C . PRO A 1 209 ? 5.541 9.180 -2.256 1.00 74.19 209 PRO A C 1
ATOM 1616 O O . PRO A 1 209 ? 4.554 9.147 -2.991 1.00 74.19 209 PRO A O 1
ATOM 1619 N N . GLU A 1 210 ? 5.663 8.382 -1.197 1.00 68.94 210 GLU A N 1
ATOM 1620 C CA . GLU A 1 210 ? 4.591 7.522 -0.697 1.00 68.94 210 GLU A CA 1
ATOM 1621 C C . GLU A 1 210 ? 3.338 8.302 -0.290 1.00 68.94 210 GLU A C 1
ATOM 1623 O O . GLU A 1 210 ? 2.237 7.769 -0.322 1.00 68.94 210 GLU A O 1
ATOM 1628 N N . LEU A 1 211 ? 3.461 9.579 0.055 1.00 65.94 211 LEU A N 1
ATOM 1629 C CA . LEU A 1 211 ? 2.315 10.432 0.359 1.00 65.94 211 LEU A CA 1
ATOM 1630 C C . LEU A 1 211 ? 1.488 10.778 -0.890 1.00 65.94 211 LEU A C 1
ATOM 1632 O O . LEU A 1 211 ? 0.322 11.147 -0.796 1.00 65.94 211 LEU A O 1
ATOM 1636 N N . ASP A 1 212 ? 2.050 10.613 -2.081 1.00 71.44 212 ASP A N 1
ATOM 1637 C CA . ASP A 1 212 ? 1.360 10.949 -3.325 1.00 71.44 212 ASP A CA 1
ATOM 1638 C C . ASP A 1 212 ? 0.857 9.708 -4.079 1.00 71.44 212 ASP A C 1
ATOM 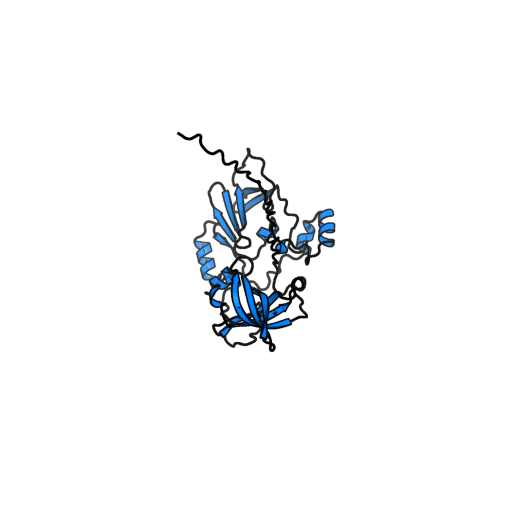1640 O O . ASP A 1 212 ? 0.469 9.818 -5.239 1.00 71.44 212 ASP A O 1
ATOM 1644 N N . CYS A 1 213 ? 0.876 8.517 -3.462 1.00 74.62 213 CYS A N 1
ATOM 1645 C CA . CYS A 1 213 ? 0.672 7.234 -4.155 1.00 74.62 213 CYS A CA 1
ATOM 1646 C C . CYS A 1 213 ? 1.609 7.045 -5.362 1.00 74.62 213 CYS A C 1
ATOM 1648 O O . CYS A 1 213 ? 1.247 6.389 -6.341 1.00 74.62 213 CYS A O 1
ATOM 1650 N N . ARG A 1 214 ? 2.802 7.647 -5.335 1.00 78.31 214 ARG A N 1
ATOM 1651 C CA . ARG A 1 214 ? 3.726 7.611 -6.467 1.00 78.31 214 ARG A CA 1
ATOM 1652 C C . ARG A 1 214 ? 4.874 6.652 -6.206 1.00 78.31 214 ARG A C 1
ATOM 1654 O O . ARG A 1 214 ? 5.446 6.599 -5.118 1.00 78.31 214 ARG A O 1
ATOM 1661 N N . GLN A 1 215 ? 5.258 5.956 -7.266 1.00 81.31 215 GLN A N 1
ATOM 1662 C CA . GLN A 1 215 ? 6.416 5.085 -7.293 1.00 81.31 215 GLN A CA 1
ATOM 1663 C C . GLN A 1 215 ? 7.159 5.169 -8.623 1.00 81.31 215 GLN A C 1
ATOM 1665 O O . GLN A 1 215 ? 6.624 5.622 -9.641 1.00 81.31 215 GLN A O 1
ATOM 1670 N N . GLY A 1 216 ? 8.406 4.712 -8.590 1.00 87.75 216 GLY A N 1
ATOM 1671 C CA . GLY A 1 216 ? 9.266 4.631 -9.751 1.00 87.75 216 GLY A CA 1
ATOM 1672 C C . GLY A 1 216 ? 10.527 3.819 -9.491 1.00 87.75 216 GLY A C 1
ATOM 1673 O O . GLY A 1 216 ? 10.791 3.335 -8.385 1.00 87.75 216 GLY A O 1
ATOM 1674 N N . MET A 1 217 ? 11.316 3.668 -10.546 1.00 89.69 217 MET A N 1
ATOM 1675 C CA . MET A 1 217 ? 12.588 2.961 -10.516 1.00 89.69 217 MET A CA 1
ATOM 1676 C C . MET A 1 217 ? 13.668 3.782 -9.791 1.00 89.69 217 MET A C 1
ATOM 1678 O O . MET A 1 217 ? 13.713 4.997 -9.955 1.00 89.69 217 MET A O 1
ATOM 1682 N N . PRO A 1 218 ? 14.576 3.143 -9.028 1.00 83.62 218 PRO A N 1
ATOM 1683 C CA . PRO A 1 218 ? 14.671 1.700 -8.793 1.00 83.62 218 PRO A CA 1
ATOM 1684 C C . PRO A 1 218 ? 13.798 1.196 -7.631 1.00 83.62 218 PRO A C 1
ATOM 1686 O O . PRO A 1 218 ? 13.655 -0.017 -7.483 1.00 83.62 218 PRO A O 1
ATOM 1689 N N . LYS A 1 219 ? 13.213 2.101 -6.830 1.00 79.69 219 LYS A N 1
ATOM 1690 C CA . LYS A 1 219 ? 12.484 1.783 -5.591 1.00 79.69 219 LYS A CA 1
ATOM 1691 C C . LYS A 1 219 ? 11.438 0.681 -5.782 1.00 79.69 219 LYS A C 1
ATOM 1693 O O . LYS A 1 219 ? 11.401 -0.245 -4.977 1.00 79.69 219 LYS A O 1
ATOM 1698 N N . THR A 1 220 ? 10.651 0.733 -6.857 1.00 82.94 220 THR A N 1
ATOM 1699 C CA . THR A 1 220 ? 9.619 -0.273 -7.176 1.00 82.94 220 THR A CA 1
ATOM 1700 C C . THR A 1 220 ? 10.131 -1.717 -7.140 1.00 82.94 220 THR A C 1
ATOM 1702 O O . THR A 1 220 ? 9.397 -2.616 -6.746 1.00 82.94 220 THR A O 1
ATOM 1705 N N . MET A 1 221 ? 11.396 -1.974 -7.492 1.00 82.25 221 MET A N 1
ATOM 1706 C CA . MET A 1 221 ? 11.959 -3.335 -7.470 1.00 82.25 221 MET A CA 1
ATOM 1707 C C . MET A 1 221 ? 12.281 -3.848 -6.061 1.00 82.25 221 MET A C 1
ATOM 1709 O O . MET A 1 221 ? 12.628 -5.017 -5.897 1.00 82.25 221 MET A O 1
ATOM 1713 N N . THR A 1 222 ? 12.215 -2.976 -5.056 1.00 73.69 222 THR A N 1
ATOM 1714 C CA . THR A 1 222 ? 12.548 -3.279 -3.658 1.00 73.69 222 THR A CA 1
ATOM 1715 C C . THR A 1 222 ? 11.325 -3.337 -2.747 1.00 73.69 222 THR A C 1
ATOM 1717 O O . THR A 1 222 ? 11.483 -3.579 -1.546 1.00 73.69 222 THR A O 1
ATOM 1720 N N . ASP A 1 223 ? 10.118 -3.162 -3.297 1.00 72.25 223 ASP A N 1
ATOM 1721 C CA . ASP A 1 223 ? 8.891 -3.297 -2.520 1.00 72.25 223 ASP A CA 1
ATOM 1722 C C . ASP A 1 223 ? 8.764 -4.714 -1.944 1.00 72.25 223 ASP A C 1
ATOM 1724 O O . ASP A 1 223 ? 9.054 -5.710 -2.612 1.00 72.25 223 ASP A O 1
ATOM 1728 N N . PRO A 1 224 ? 8.331 -4.845 -0.679 1.00 66.88 224 PRO A N 1
ATOM 1729 C CA . PRO A 1 224 ? 8.264 -6.136 -0.008 1.00 66.88 224 PRO A CA 1
ATOM 1730 C C . PRO A 1 224 ? 7.049 -6.973 -0.436 1.00 66.88 224 PRO A C 1
ATOM 1732 O O . PRO A 1 224 ? 6.871 -8.072 0.099 1.00 66.88 224 PRO A O 1
ATOM 1735 N N . THR A 1 225 ? 6.194 -6.457 -1.321 1.00 72.12 225 THR A N 1
ATOM 1736 C CA . THR A 1 225 ? 4.976 -7.117 -1.797 1.00 72.12 225 THR A CA 1
ATOM 1737 C C . THR A 1 225 ? 5.270 -8.118 -2.919 1.00 72.12 225 THR A C 1
ATOM 1739 O O . THR A 1 225 ? 6.354 -8.104 -3.503 1.00 72.12 225 THR A O 1
ATOM 1742 N N . PRO A 1 226 ? 4.349 -9.059 -3.202 1.00 78.81 226 PRO A N 1
ATOM 1743 C CA . PRO A 1 226 ? 4.555 -10.007 -4.280 1.00 78.81 226 PRO A CA 1
ATOM 1744 C C . PRO A 1 226 ? 4.684 -9.309 -5.635 1.00 78.81 226 PRO A C 1
ATOM 1746 O O . PRO A 1 226 ? 3.918 -8.390 -5.928 1.00 78.81 226 PRO A O 1
ATOM 1749 N N . MET A 1 227 ? 5.595 -9.801 -6.473 1.00 86.44 227 MET A N 1
ATOM 1750 C CA . MET A 1 227 ? 5.682 -9.422 -7.881 1.00 86.44 227 MET A CA 1
ATOM 1751 C C . MET A 1 227 ? 5.511 -10.658 -8.757 1.00 86.44 227 MET A C 1
ATOM 1753 O O . MET A 1 227 ? 6.007 -11.732 -8.427 1.00 86.44 227 MET A O 1
ATOM 1757 N N . GLU A 1 228 ? 4.846 -10.518 -9.890 1.00 90.88 228 GLU A N 1
ATOM 1758 C CA . GLU A 1 228 ? 4.772 -11.552 -10.915 1.00 90.88 228 GLU A CA 1
ATOM 1759 C C . GLU A 1 228 ? 5.702 -11.192 -12.072 1.00 90.88 228 GLU A C 1
ATOM 1761 O O . GLU A 1 228 ? 5.712 -10.049 -12.527 1.00 90.88 228 GLU A O 1
ATOM 1766 N N . ILE A 1 229 ? 6.478 -12.167 -12.548 1.00 94.44 229 ILE A N 1
ATOM 1767 C CA . ILE A 1 229 ? 7.275 -12.028 -13.769 1.00 94.44 229 ILE A CA 1
ATOM 1768 C C . ILE A 1 229 ? 6.643 -12.912 -14.842 1.00 94.44 229 ILE A C 1
ATOM 1770 O O . ILE A 1 229 ? 6.557 -14.128 -14.673 1.00 94.44 229 ILE A O 1
ATOM 1774 N N . VAL A 1 230 ? 6.220 -12.304 -15.947 1.00 96.31 230 VAL A N 1
ATOM 1775 C CA . VAL A 1 230 ? 5.495 -12.962 -17.040 1.00 96.31 230 VAL A CA 1
ATOM 1776 C C . VAL A 1 230 ? 6.326 -12.907 -18.315 1.00 96.31 230 VAL A C 1
ATOM 1778 O O . VAL A 1 230 ? 6.826 -11.848 -18.690 1.00 96.31 230 VAL A O 1
ATOM 1781 N N . ASN A 1 231 ? 6.452 -14.047 -18.991 1.00 95.00 231 ASN A N 1
ATOM 1782 C CA . ASN A 1 231 ? 7.045 -14.128 -20.322 1.00 95.00 231 ASN A CA 1
ATOM 1783 C C . ASN A 1 231 ? 5.964 -13.910 -21.392 1.00 95.00 231 ASN A C 1
ATOM 1785 O O . ASN A 1 231 ? 5.045 -14.723 -21.491 1.00 95.00 231 ASN A O 1
ATOM 1789 N N . GLU A 1 232 ? 6.084 -12.861 -22.207 1.00 94.75 232 GLU A N 1
ATOM 1790 C CA . GLU A 1 232 ? 5.217 -12.624 -23.374 1.00 94.75 232 GLU A CA 1
ATOM 1791 C C . GLU A 1 232 ? 5.928 -12.897 -24.714 1.00 94.75 232 GLU A C 1
ATOM 1793 O O . GLU A 1 232 ? 5.399 -12.598 -25.783 1.00 94.75 232 GLU A O 1
ATOM 1798 N N . GLY A 1 233 ? 7.114 -13.510 -24.683 1.00 90.88 233 GLY A N 1
ATOM 1799 C CA . GLY A 1 233 ? 7.909 -13.837 -25.864 1.00 90.88 233 GLY A CA 1
ATOM 1800 C C . GLY A 1 233 ? 8.866 -12.711 -26.247 1.00 90.88 233 GLY A C 1
ATOM 1801 O O . GLY A 1 233 ? 10.064 -12.830 -26.005 1.00 90.88 233 GLY A O 1
ATOM 1802 N N . ASP A 1 234 ? 8.351 -11.630 -26.836 1.00 91.06 234 ASP A N 1
ATOM 1803 C CA . ASP A 1 234 ? 9.142 -10.453 -27.252 1.00 91.06 234 ASP A CA 1
ATOM 1804 C C . ASP A 1 234 ? 9.444 -9.483 -26.094 1.00 91.06 234 ASP A C 1
ATOM 1806 O O . ASP A 1 234 ? 10.341 -8.642 -26.175 1.00 91.06 234 ASP A O 1
ATOM 1810 N N . ARG A 1 235 ? 8.723 -9.625 -24.982 1.00 93.88 235 ARG A N 1
ATOM 1811 C CA . ARG A 1 235 ? 8.897 -8.833 -23.765 1.00 93.88 235 ARG A CA 1
ATOM 1812 C C . ARG A 1 235 ? 8.656 -9.654 -22.507 1.00 93.88 235 ARG A C 1
ATOM 1814 O O . ARG A 1 235 ? 8.020 -10.709 -22.524 1.00 93.88 235 ARG A O 1
ATOM 1821 N N . ILE A 1 236 ? 9.150 -9.123 -21.399 1.00 96.38 236 ILE A N 1
ATOM 1822 C CA . ILE A 1 236 ? 8.887 -9.608 -20.049 1.00 96.38 236 ILE A CA 1
ATOM 1823 C C . ILE A 1 236 ? 8.092 -8.530 -19.315 1.00 96.38 236 ILE A C 1
ATOM 1825 O O . ILE A 1 236 ? 8.498 -7.367 -19.289 1.00 96.38 236 ILE A O 1
ATOM 1829 N N . LEU A 1 237 ? 6.974 -8.911 -18.700 1.00 96.12 237 LEU A N 1
ATOM 1830 C CA . LEU A 1 237 ? 6.222 -8.028 -17.810 1.00 96.12 237 LEU A CA 1
ATOM 1831 C C . LEU A 1 237 ? 6.590 -8.334 -16.361 1.00 96.12 237 LEU A C 1
ATOM 1833 O O . LEU A 1 237 ? 6.605 -9.492 -15.949 1.00 96.12 237 LEU A O 1
ATOM 1837 N N . ILE A 1 238 ? 6.866 -7.290 -15.588 1.00 94.31 238 ILE A N 1
ATOM 1838 C CA . ILE A 1 238 ? 7.035 -7.362 -14.138 1.00 94.31 238 ILE A CA 1
ATOM 1839 C C . ILE A 1 238 ? 5.870 -6.599 -13.518 1.00 94.31 238 ILE A C 1
ATOM 1841 O O . ILE A 1 238 ? 5.794 -5.376 -13.637 1.00 94.31 238 ILE A O 1
ATOM 1845 N N . ARG A 1 239 ? 4.960 -7.324 -12.869 1.00 92.00 239 ARG A N 1
ATOM 1846 C CA . ARG A 1 239 ? 3.776 -6.767 -12.209 1.00 92.00 239 ARG A CA 1
ATOM 1847 C C . ARG A 1 239 ? 3.993 -6.738 -10.709 1.00 92.00 239 ARG A C 1
ATOM 1849 O O . ARG A 1 239 ? 4.066 -7.795 -10.087 1.00 92.00 239 ARG A O 1
ATOM 1856 N N . SER A 1 240 ? 4.104 -5.548 -10.132 1.00 85.25 240 SER A N 1
ATOM 1857 C CA . SER A 1 240 ? 4.130 -5.376 -8.681 1.00 85.25 240 SER A CA 1
ATOM 1858 C C . SER A 1 240 ? 2.709 -5.277 -8.149 1.00 85.25 240 SER A C 1
ATOM 1860 O O . SER A 1 240 ? 1.875 -4.561 -8.703 1.00 85.25 240 SER A O 1
ATOM 1862 N N . TYR A 1 241 ? 2.426 -5.987 -7.059 1.00 77.38 241 TYR A N 1
ATOM 1863 C CA . TYR A 1 241 ? 1.119 -5.903 -6.417 1.00 77.38 241 TYR A CA 1
ATOM 1864 C C . TYR A 1 241 ? 0.885 -4.532 -5.765 1.00 77.38 241 TYR A C 1
ATOM 1866 O O . TYR A 1 241 ? -0.239 -4.025 -5.759 1.00 77.38 241 TYR A O 1
ATOM 1874 N N . GLU A 1 242 ? 1.930 -3.925 -5.201 1.00 74.19 242 GLU A N 1
ATOM 1875 C CA . GLU A 1 242 ? 1.839 -2.569 -4.662 1.00 74.19 242 GLU A CA 1
ATOM 1876 C C . GLU A 1 242 ? 1.740 -1.551 -5.803 1.00 74.19 242 GLU A C 1
ATOM 1878 O O . GLU A 1 242 ? 2.459 -1.649 -6.796 1.00 74.19 242 GLU A O 1
ATOM 1883 N N . TYR A 1 243 ? 0.835 -0.579 -5.662 1.00 75.75 243 TYR A N 1
ATOM 1884 C CA . TYR A 1 243 ? 0.570 0.482 -6.647 1.00 75.75 243 TYR A CA 1
ATOM 1885 C C . TYR A 1 243 ? 0.098 0.025 -8.039 1.00 75.75 243 TYR A C 1
ATOM 1887 O O . TYR A 1 243 ? -0.049 0.877 -8.910 1.00 75.75 243 TYR A O 1
ATOM 1895 N N . ASP A 1 244 ? -0.175 -1.271 -8.239 1.00 80.50 244 ASP A N 1
ATOM 1896 C CA . ASP A 1 244 ? -0.587 -1.842 -9.535 1.00 80.50 244 ASP A CA 1
ATOM 1897 C C . ASP A 1 244 ? 0.401 -1.489 -10.665 1.00 80.50 244 ASP A C 1
ATOM 1899 O O . ASP A 1 244 ? 0.035 -1.072 -11.764 1.00 80.50 244 ASP A O 1
ATOM 1903 N N . VAL A 1 245 ? 1.699 -1.582 -10.355 1.00 86.69 245 VAL A N 1
ATOM 1904 C CA . VAL A 1 245 ? 2.763 -1.203 -11.289 1.00 86.69 245 VAL A CA 1
ATOM 1905 C C . VAL A 1 245 ? 3.022 -2.331 -12.278 1.00 86.69 245 VAL A C 1
ATOM 1907 O O . VAL A 1 245 ? 3.432 -3.424 -11.890 1.00 86.69 245 VAL A O 1
ATOM 1910 N N . GLU A 1 246 ? 2.890 -2.033 -13.569 1.00 92.19 246 GLU A N 1
ATOM 1911 C CA . GLU A 1 246 ? 3.326 -2.902 -14.662 1.00 92.19 246 GLU A CA 1
ATOM 1912 C C . GLU A 1 246 ? 4.566 -2.311 -15.345 1.00 92.19 246 GLU A C 1
ATOM 1914 O O . GLU A 1 246 ? 4.510 -1.289 -16.030 1.00 92.19 246 GLU A O 1
ATOM 1919 N N . ARG A 1 247 ? 5.715 -2.961 -15.158 1.00 92.69 247 ARG A N 1
ATOM 1920 C CA . ARG A 1 247 ? 6.967 -2.624 -15.838 1.00 92.69 247 ARG A CA 1
ATOM 1921 C C . ARG A 1 247 ? 7.165 -3.558 -17.026 1.00 92.69 247 ARG A C 1
ATOM 1923 O O . ARG A 1 247 ? 7.187 -4.774 -16.864 1.00 92.69 247 ARG A O 1
ATOM 1930 N N . THR A 1 248 ? 7.382 -2.983 -18.205 1.00 94.44 248 THR A N 1
ATOM 1931 C CA . THR A 1 248 ? 7.718 -3.735 -19.422 1.00 94.44 248 THR A CA 1
ATOM 1932 C C . THR A 1 248 ? 9.227 -3.746 -19.640 1.00 94.44 248 THR A C 1
ATOM 1934 O O . THR A 1 248 ? 9.860 -2.691 -19.620 1.00 94.44 248 THR A O 1
ATOM 1937 N N . VAL A 1 249 ? 9.793 -4.931 -19.862 1.00 95.00 249 VAL A N 1
ATOM 1938 C CA . VAL A 1 249 ? 11.182 -5.143 -20.282 1.00 95.00 249 VAL A CA 1
ATOM 1939 C C . VAL A 1 249 ? 11.168 -5.694 -21.703 1.00 95.00 249 VAL A C 1
ATOM 1941 O O . VAL A 1 249 ? 10.733 -6.823 -21.926 1.00 95.00 249 VAL A O 1
ATOM 1944 N N . TYR A 1 250 ? 11.632 -4.900 -22.661 1.00 93.69 250 TYR A N 1
ATOM 1945 C CA . TYR A 1 250 ? 11.738 -5.320 -24.057 1.00 93.69 250 TYR A CA 1
ATOM 1946 C C . TYR A 1 250 ? 12.947 -6.234 -24.229 1.00 93.69 250 TYR A C 1
ATOM 1948 O O . TYR A 1 250 ? 14.024 -5.913 -23.730 1.00 93.69 250 TYR A O 1
ATOM 1956 N N . MET A 1 251 ? 12.767 -7.386 -24.878 1.00 92.75 251 MET A N 1
ATOM 1957 C CA . MET A 1 251 ? 13.843 -8.368 -25.078 1.00 92.75 251 MET A CA 1
ATOM 1958 C C . MET A 1 251 ? 14.528 -8.229 -26.444 1.00 92.75 251 MET A C 1
ATOM 1960 O O . MET A 1 251 ? 15.494 -8.940 -26.723 1.00 92.75 251 MET A O 1
ATOM 1964 N N . ASP A 1 252 ? 14.033 -7.321 -27.285 1.00 82.88 252 ASP A N 1
ATOM 1965 C CA . ASP A 1 252 ? 14.615 -6.913 -28.553 1.00 82.88 252 ASP A CA 1
ATOM 1966 C C . ASP A 1 252 ? 15.158 -5.476 -28.489 1.00 82.88 252 ASP A C 1
ATOM 1968 O O . ASP A 1 252 ? 14.751 -4.649 -27.669 1.00 82.88 252 ASP A O 1
ATOM 1972 N N . GLU A 1 253 ? 16.116 -5.167 -29.363 1.00 66.94 253 GLU A N 1
ATOM 1973 C CA . GLU A 1 253 ? 16.523 -3.785 -29.594 1.00 66.94 253 GLU A CA 1
ATOM 1974 C C . GLU A 1 253 ? 15.401 -3.100 -30.381 1.00 66.94 253 GLU A C 1
ATOM 1976 O O . GLU A 1 253 ? 15.269 -3.274 -31.595 1.00 66.94 253 GLU A O 1
ATOM 1981 N N . GLN A 1 254 ? 14.554 -2.325 -29.699 1.00 63.19 254 GLN A N 1
ATOM 1982 C CA . GLN A 1 254 ? 13.601 -1.445 -30.373 1.00 63.19 254 GLN A CA 1
ATOM 1983 C C . GLN A 1 254 ? 14.354 -0.277 -31.024 1.00 63.19 254 GLN A C 1
ATOM 1985 O O . GLN A 1 254 ? 14.348 0.844 -30.528 1.00 63.19 254 GLN A O 1
ATOM 1990 N N . GLU A 1 255 ? 15.004 -0.526 -32.162 1.00 56.69 255 GLU A N 1
ATOM 1991 C CA . GLU A 1 255 ? 15.870 0.447 -32.847 1.00 56.69 255 GLU A CA 1
ATOM 1992 C C . GLU A 1 255 ? 15.134 1.687 -33.403 1.00 56.69 255 GLU A C 1
ATOM 1994 O O . GLU A 1 255 ? 15.776 2.585 -33.941 1.00 56.69 255 GLU A O 1
ATOM 1999 N N . ASN A 1 256 ? 13.800 1.780 -33.310 1.00 56.19 256 ASN A N 1
ATOM 2000 C CA . ASN A 1 256 ? 13.034 2.738 -34.122 1.00 56.19 256 ASN A CA 1
ATOM 2001 C C . ASN A 1 256 ? 12.092 3.691 -33.370 1.00 56.19 256 ASN A C 1
ATOM 2003 O O . ASN A 1 256 ? 11.439 4.510 -34.022 1.00 56.19 256 ASN A O 1
ATOM 2007 N N . VAL A 1 257 ? 12.007 3.641 -32.037 1.00 66.62 257 VAL A N 1
ATOM 2008 C CA . VAL A 1 257 ? 11.199 4.602 -31.265 1.00 66.62 257 VAL A CA 1
ATOM 2009 C C . VAL A 1 257 ? 11.999 5.103 -30.072 1.00 66.62 257 VAL A C 1
ATOM 2011 O O . VAL A 1 257 ? 12.279 4.344 -29.152 1.00 66.62 257 VAL A O 1
ATOM 2014 N N . GLU A 1 258 ? 12.334 6.396 -30.083 1.00 79.75 258 GLU A N 1
ATOM 2015 C CA . GLU A 1 258 ? 12.911 7.065 -28.914 1.00 79.75 258 GLU A CA 1
ATOM 2016 C C . GLU A 1 258 ? 11.959 6.922 -27.716 1.00 79.75 258 GLU A C 1
ATOM 2018 O O . GLU A 1 258 ? 10.794 7.339 -27.809 1.00 79.75 258 GLU A O 1
ATOM 2023 N N . PRO A 1 259 ? 12.410 6.326 -26.600 1.00 83.44 259 PRO A N 1
ATOM 2024 C CA . PRO A 1 259 ? 11.539 6.083 -25.468 1.00 83.44 259 PRO A CA 1
ATOM 2025 C C . PRO A 1 259 ? 11.068 7.369 -24.791 1.00 83.44 259 PRO A C 1
ATOM 2027 O O . PRO A 1 259 ? 11.809 8.340 -24.640 1.00 83.44 259 PRO A O 1
ATOM 2030 N N . GLN A 1 260 ? 9.826 7.358 -24.309 1.00 86.56 260 GLN A N 1
ATOM 2031 C CA . GLN A 1 260 ? 9.326 8.441 -23.469 1.00 86.56 260 GLN A CA 1
ATOM 2032 C C . GLN A 1 260 ? 9.876 8.333 -22.046 1.00 86.56 260 GLN A C 1
ATOM 2034 O O . GLN A 1 260 ? 10.036 7.242 -21.496 1.00 86.56 260 GLN A O 1
ATOM 2039 N N . VAL A 1 261 ? 10.115 9.493 -21.439 1.00 93.44 261 VAL A N 1
ATOM 2040 C CA . VAL A 1 261 ? 10.486 9.604 -20.029 1.00 93.44 261 VAL A CA 1
ATOM 2041 C C . VAL A 1 261 ? 9.294 9.245 -19.141 1.00 93.44 261 VAL A C 1
ATOM 2043 O O . VAL A 1 261 ? 8.173 9.680 -19.405 1.00 93.44 261 VAL A O 1
ATOM 2046 N N . SER A 1 262 ? 9.531 8.448 -18.097 1.00 93.56 262 SER A N 1
ATOM 2047 C CA . SER A 1 262 ? 8.512 8.077 -17.108 1.00 93.56 262 SER A CA 1
ATOM 2048 C C . SER A 1 262 ? 9.134 7.679 -15.768 1.00 93.56 262 SER A C 1
ATOM 2050 O O . SER A 1 262 ? 10.345 7.463 -15.678 1.00 93.56 262 SER A O 1
ATOM 2052 N N . THR A 1 263 ? 8.306 7.482 -14.735 1.00 92.31 263 THR A N 1
ATOM 2053 C CA . THR A 1 263 ? 8.803 7.060 -13.414 1.00 92.31 263 THR A CA 1
ATOM 2054 C C . THR A 1 263 ? 9.379 5.643 -13.431 1.00 92.31 263 THR A C 1
ATOM 2056 O O . THR A 1 263 ? 10.231 5.315 -12.608 1.00 92.31 263 THR A O 1
ATOM 2059 N N . LEU A 1 264 ? 8.954 4.803 -14.380 1.00 93.12 264 LEU A N 1
ATOM 2060 C CA . LEU A 1 264 ? 9.475 3.447 -14.586 1.00 93.12 264 LEU A CA 1
ATOM 2061 C C . LEU A 1 264 ? 10.609 3.396 -15.621 1.00 93.12 264 LEU A C 1
ATOM 2063 O O . LEU A 1 264 ? 11.321 2.394 -15.704 1.00 93.12 264 LEU A O 1
ATOM 2067 N N . GLY A 1 265 ? 10.790 4.475 -16.383 1.00 93.94 265 GLY A N 1
ATOM 2068 C CA . GLY A 1 265 ? 11.731 4.564 -17.491 1.00 93.94 265 GLY A CA 1
ATOM 2069 C C . GLY A 1 265 ? 11.419 3.610 -18.643 1.00 93.94 265 GLY A C 1
ATOM 2070 O O . GLY A 1 265 ? 10.302 3.122 -18.807 1.00 93.94 265 GLY A O 1
ATOM 2071 N N . HIS A 1 266 ? 12.441 3.343 -19.447 1.00 93.31 266 HIS A N 1
ATOM 2072 C CA . HIS A 1 266 ? 12.424 2.394 -20.550 1.00 93.31 266 HIS A CA 1
ATOM 2073 C C . HIS A 1 266 ? 13.428 1.280 -20.276 1.00 93.31 266 HIS A C 1
ATOM 2075 O O . HIS A 1 266 ? 14.611 1.561 -20.076 1.00 93.31 266 HIS A O 1
ATOM 2081 N N . SER A 1 267 ? 12.954 0.033 -20.230 1.00 94.06 267 SER A N 1
ATOM 2082 C CA . SER A 1 267 ? 13.772 -1.126 -19.867 1.00 94.06 267 SER A CA 1
ATOM 2083 C C . SER A 1 267 ? 14.051 -2.024 -21.070 1.00 94.06 267 SER A C 1
ATOM 2085 O O . SER A 1 267 ? 13.110 -2.503 -21.700 1.00 94.06 267 SER A O 1
ATOM 2087 N N . VAL A 1 268 ? 15.328 -2.311 -21.322 1.00 93.81 268 VAL A N 1
ATOM 2088 C CA . VAL A 1 268 ? 15.785 -3.273 -22.336 1.00 93.81 268 VAL A CA 1
ATOM 2089 C C . VAL A 1 268 ? 16.519 -4.409 -21.633 1.00 93.81 268 VAL A C 1
ATOM 2091 O O . VAL A 1 268 ? 17.397 -4.180 -20.797 1.00 93.81 268 VAL A O 1
ATOM 2094 N N . GLY A 1 269 ? 16.110 -5.636 -21.927 1.00 93.88 269 GLY A N 1
ATOM 2095 C CA . GLY A 1 269 ? 16.607 -6.859 -21.322 1.00 93.88 269 GLY A CA 1
ATOM 2096 C C . GLY A 1 269 ? 17.423 -7.694 -22.298 1.00 93.88 269 GLY A C 1
ATOM 2097 O O . GLY A 1 269 ? 17.140 -7.753 -23.490 1.00 93.88 269 GLY A O 1
ATOM 2098 N N . ARG A 1 270 ? 18.422 -8.400 -21.773 1.00 93.94 270 ARG A N 1
ATOM 2099 C CA . ARG A 1 270 ? 19.156 -9.441 -22.497 1.00 93.94 270 ARG A CA 1
ATOM 2100 C C . ARG A 1 270 ? 19.474 -10.605 -21.571 1.00 93.94 270 ARG A C 1
ATOM 2102 O O . ARG A 1 270 ? 19.695 -10.412 -20.375 1.00 93.94 270 ARG A O 1
ATOM 2109 N N . TRP A 1 271 ? 19.548 -11.802 -22.138 1.00 93.94 271 TRP A N 1
ATOM 2110 C CA . TRP A 1 271 ? 20.024 -12.980 -21.419 1.00 93.94 271 TRP A CA 1
ATOM 2111 C C . TRP A 1 271 ? 21.550 -13.060 -21.466 1.00 93.94 271 TRP A C 1
ATOM 2113 O O . TRP A 1 271 ? 22.160 -12.920 -22.525 1.00 93.94 271 TRP A O 1
ATOM 2123 N N . ASP A 1 272 ? 22.160 -13.297 -20.310 1.00 95.12 272 ASP A N 1
ATOM 2124 C CA . ASP A 1 272 ? 23.578 -13.597 -20.134 1.00 95.12 272 ASP A CA 1
ATOM 2125 C C . ASP A 1 272 ? 23.691 -14.923 -19.372 1.00 95.12 272 ASP A C 1
ATOM 2127 O O . ASP A 1 272 ? 23.610 -14.971 -18.144 1.00 95.12 272 ASP A O 1
ATOM 2131 N N . GLY A 1 273 ? 23.741 -16.030 -20.117 1.00 93.31 273 GLY A N 1
ATOM 2132 C CA . GLY A 1 273 ? 23.560 -17.362 -19.540 1.00 93.31 273 GLY A CA 1
ATOM 2133 C C . GLY A 1 273 ? 22.160 -17.524 -18.939 1.00 93.31 273 GLY A C 1
ATOM 2134 O O . GLY A 1 273 ? 21.165 -17.422 -19.651 1.00 93.31 273 GLY A O 1
ATOM 2135 N N . ASP A 1 274 ? 22.096 -17.787 -17.635 1.00 91.81 274 ASP A N 1
ATOM 2136 C CA . ASP A 1 274 ? 20.867 -17.901 -16.839 1.00 91.81 274 ASP A CA 1
ATOM 2137 C C . ASP A 1 274 ? 20.456 -16.582 -16.155 1.00 91.81 274 ASP A C 1
ATOM 2139 O O . ASP A 1 274 ? 19.460 -16.537 -15.429 1.00 91.81 274 ASP A O 1
ATOM 2143 N N . MET A 1 275 ? 21.194 -15.493 -16.396 1.00 93.00 275 MET A N 1
ATOM 2144 C CA . MET A 1 275 ? 20.929 -14.179 -15.822 1.00 93.00 275 MET A CA 1
ATOM 2145 C C . MET A 1 275 ? 20.170 -13.284 -16.803 1.00 93.00 275 MET A C 1
ATOM 2147 O O . MET A 1 275 ? 20.631 -13.022 -17.915 1.00 93.00 275 MET A O 1
ATOM 2151 N N . LEU A 1 276 ? 19.030 -12.745 -16.364 1.00 94.31 276 LEU A N 1
ATOM 2152 C CA . LEU A 1 276 ? 18.374 -11.634 -17.049 1.00 94.31 276 LEU A CA 1
ATOM 2153 C C . LEU A 1 276 ? 19.054 -10.323 -16.636 1.00 94.31 276 LEU A C 1
ATOM 2155 O O . LEU A 1 276 ? 18.937 -9.892 -15.487 1.00 94.31 276 LEU A O 1
ATOM 2159 N N . VAL A 1 277 ? 19.746 -9.679 -17.573 1.00 94.31 277 VAL A N 1
ATOM 2160 C CA . VAL A 1 277 ? 20.337 -8.350 -17.379 1.00 94.31 277 VAL A CA 1
ATOM 2161 C C . VAL A 1 277 ? 19.387 -7.315 -17.962 1.00 94.31 277 VAL A C 1
ATOM 2163 O O . VAL A 1 277 ? 19.060 -7.388 -19.143 1.00 94.31 277 VAL A O 1
ATOM 2166 N N . VAL A 1 278 ? 18.960 -6.349 -17.147 1.00 94.25 278 VAL A N 1
ATOM 2167 C CA . VAL A 1 278 ? 18.045 -5.282 -17.571 1.00 94.25 278 VAL A CA 1
ATOM 2168 C C . VAL A 1 278 ? 18.706 -3.925 -17.393 1.00 94.25 278 VAL A C 1
ATOM 2170 O O . VAL A 1 278 ? 19.063 -3.549 -16.276 1.00 94.25 278 VAL A O 1
ATOM 2173 N N . GLU A 1 279 ? 18.825 -3.179 -18.485 1.00 92.75 279 GLU A N 1
ATOM 2174 C CA . GLU A 1 279 ? 19.190 -1.766 -18.461 1.00 92.75 279 GLU A CA 1
ATOM 2175 C C . GLU A 1 279 ? 17.918 -0.920 -18.456 1.00 92.75 279 GLU A C 1
ATOM 2177 O O . GLU A 1 279 ? 16.931 -1.261 -19.104 1.00 92.75 279 GLU A O 1
ATOM 2182 N N . THR A 1 280 ? 17.896 0.167 -17.685 1.00 92.75 280 THR A N 1
ATOM 2183 C CA . THR A 1 280 ? 16.748 1.078 -17.637 1.00 92.75 280 THR A CA 1
ATOM 2184 C C . THR A 1 280 ? 17.214 2.514 -17.787 1.00 92.75 280 THR A C 1
ATOM 2186 O O . THR A 1 280 ? 18.049 2.984 -17.018 1.00 92.75 280 THR A O 1
ATOM 2189 N N . THR 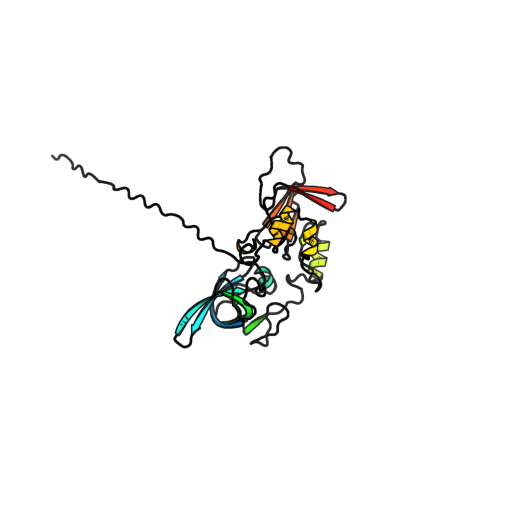A 1 281 ? 16.665 3.203 -18.782 1.00 92.44 281 THR A N 1
ATOM 2190 C CA . THR A 1 281 ? 16.972 4.600 -19.120 1.00 92.44 281 THR A CA 1
ATOM 2191 C C . THR A 1 281 ? 15.707 5.456 -19.027 1.00 92.44 281 THR A C 1
ATOM 2193 O O . THR A 1 281 ? 14.634 4.938 -18.732 1.00 92.44 281 THR A O 1
ATOM 2196 N N . HIS A 1 282 ? 15.808 6.770 -19.256 1.00 93.75 282 HIS A N 1
ATOM 2197 C CA . HIS A 1 282 ? 14.645 7.673 -19.317 1.00 93.75 282 HIS A CA 1
ATOM 2198 C C . HIS A 1 282 ? 13.764 7.680 -18.047 1.00 93.75 282 HIS A C 1
ATOM 2200 O O . HIS A 1 282 ? 12.557 7.896 -18.117 1.00 93.75 282 HIS A O 1
ATOM 2206 N N . VAL A 1 283 ? 14.369 7.450 -16.879 1.00 93.50 283 VAL A N 1
ATOM 2207 C CA . VAL A 1 283 ? 13.691 7.513 -15.576 1.00 93.50 283 VAL A CA 1
ATOM 2208 C C . VAL A 1 283 ? 13.647 8.968 -15.091 1.00 93.50 283 VAL A C 1
ATOM 2210 O O . VAL A 1 283 ? 14.699 9.597 -14.989 1.00 93.50 283 VAL A O 1
ATOM 2213 N N . ASP A 1 284 ? 12.465 9.499 -14.763 1.00 92.81 284 ASP A N 1
ATOM 2214 C CA . ASP A 1 284 ? 12.305 10.813 -14.097 1.00 92.81 284 ASP A CA 1
ATOM 2215 C C . ASP A 1 284 ? 12.000 10.721 -12.597 1.00 92.81 284 ASP A C 1
ATOM 2217 O O . ASP A 1 284 ? 11.768 11.736 -11.934 1.00 92.81 284 ASP A O 1
ATOM 2221 N N . TRP A 1 285 ? 12.020 9.508 -12.049 1.00 90.56 285 TRP A N 1
ATOM 2222 C CA . TRP A 1 285 ? 11.836 9.277 -10.628 1.00 90.56 285 TRP A CA 1
ATOM 2223 C C . TRP A 1 285 ? 13.056 9.765 -9.830 1.00 90.56 285 TRP A C 1
ATOM 2225 O O . TRP A 1 285 ? 14.163 9.270 -10.053 1.00 90.56 285 TRP A O 1
ATOM 2235 N N . PRO A 1 286 ? 12.901 10.723 -8.894 1.00 86.81 286 PRO A N 1
ATOM 2236 C CA . PRO A 1 286 ? 14.051 11.362 -8.260 1.00 86.81 286 PRO A CA 1
ATOM 2237 C C . PRO A 1 286 ? 14.544 10.646 -6.992 1.00 86.81 286 PRO A C 1
ATOM 2239 O O . PRO A 1 286 ? 15.491 11.130 -6.377 1.00 86.81 286 PRO A O 1
ATOM 2242 N N . TYR A 1 287 ? 13.928 9.525 -6.598 1.00 83.50 287 TYR A N 1
ATOM 2243 C CA . TYR A 1 287 ? 14.194 8.851 -5.323 1.00 83.50 287 TYR A CA 1
ATOM 2244 C C . TYR A 1 287 ? 14.779 7.452 -5.521 1.00 83.50 287 TYR A C 1
ATOM 2246 O O . TYR A 1 287 ? 14.301 6.680 -6.353 1.00 83.50 287 TYR A O 1
ATOM 2254 N N . ILE A 1 288 ? 15.764 7.087 -4.700 1.00 79.50 288 ILE A N 1
ATOM 2255 C CA . ILE A 1 288 ? 16.281 5.711 -4.643 1.00 79.50 288 ILE A CA 1
ATOM 2256 C C . ILE A 1 288 ? 15.547 4.866 -3.593 1.00 79.50 288 ILE A C 1
ATOM 2258 O O . ILE A 1 288 ? 15.356 3.669 -3.794 1.00 79.50 288 ILE A O 1
ATOM 2262 N N . ASP A 1 289 ? 15.084 5.503 -2.514 1.00 73.19 289 ASP A N 1
ATOM 2263 C CA . ASP A 1 289 ? 14.382 4.889 -1.390 1.00 73.19 289 ASP A CA 1
ATOM 2264 C C . ASP A 1 289 ? 13.344 5.874 -0.774 1.00 73.19 289 ASP A C 1
ATOM 2266 O O . ASP A 1 289 ? 13.247 7.024 -1.209 1.00 73.19 289 ASP A O 1
ATOM 2270 N N . PRO A 1 290 ? 12.531 5.464 0.223 1.00 66.06 290 PRO A N 1
ATOM 2271 C CA . PRO A 1 290 ? 11.579 6.357 0.909 1.00 66.06 290 PRO A CA 1
ATOM 2272 C C . PRO A 1 290 ? 12.203 7.422 1.837 1.00 66.06 290 PRO A C 1
ATOM 2274 O O . PRO A 1 290 ? 11.477 8.151 2.516 1.00 66.06 290 PRO A O 1
ATOM 2277 N N . ARG A 1 291 ? 13.530 7.479 1.959 1.00 66.00 291 ARG A N 1
ATOM 2278 C CA . ARG A 1 291 ? 14.279 8.284 2.940 1.00 66.00 291 ARG A CA 1
ATOM 2279 C C . ARG A 1 291 ? 15.034 9.461 2.317 1.00 66.00 291 ARG A C 1
ATOM 2281 O O . ARG A 1 291 ? 15.636 10.210 3.087 1.00 66.00 291 ARG A O 1
ATOM 2288 N N . GLY A 1 292 ? 14.961 9.641 0.997 1.00 63.59 292 GLY A N 1
ATOM 2289 C CA . GLY A 1 292 ? 15.535 10.783 0.276 1.00 63.59 292 GLY A CA 1
ATOM 2290 C C . GLY A 1 292 ? 16.575 10.373 -0.749 1.00 63.59 292 GLY A C 1
ATOM 2291 O O . GLY A 1 292 ? 17.658 9.905 -0.338 1.00 63.59 292 GLY A O 1
#

Secondary structure (DSSP, 8-state):
-----------------------------S-TT-TTTEEEEEEEEEEEEEEEEE--SS-EEEEEEEE-TT--EEEEEEEE-S-HHHHHTTT--GGGG-EEEEEEEEEESS-TTEEEEEEEE-TTS-EEE-SSPPPSS-S-B----SSGGGT--HHHHHHHHHHSBTTBSEE-----TT-----HHHHTTT--HHHHHHHHT--TTTS-GGGGT---TTGGGG-SS-EEEEE-SSEEEEEETGGGEEEEEESS--TT-PPPPBTT-EEEEEEETTEEEEEEE-B----SSTT-

Sequence (292 aa):
MEPKRMIGTAMVLCCVAGGLFSMSVLAHHGLVTNGALYLTDDFIELEGELTEVFWRNPHTRARLNVVDDDGEQTIWELEIGPTPRTFESRGVFAEDFIGRVRVAGYRSRRDPESLGVVNLLMPSGQEYVGANRELRWSTARLDSAAGGVFGLGSANTVEAERAADGIFRVWGRFVSNSARGMQPSEDARYLTPRGRELAAAYDPVTQNPELDCRQGMPKTMTDPTPMEIVNEGDRILIRSYEYDVERTVYMDEQENVEPQVSTLGHSVGRWDGDMLVVETTHVDWPYIDPRG

Foldseek 3Di:
DDDDDDDDDPDDDDPPPPPPPPDQPFAADDALCPVLWFVVVAKDKFKFFWADWDQDPDWIWTWGWGADPVRDTDIAIETDDDHNQLCVLLVHHRVQQGTIKMFIATATPVDNRYGRTQWMQTPVREIEGHDPDDHDRHPHHSDPQPDPSRNPDVVVVVVQVVPDPQQQGKDADDDDVPPPQQDPVNCVVVDDPVRVVCLVVDRLNPRQVSRNLDAAPPAQVRDRAMWGWHDPPQWIWIAGPHSRDTAIEGADPPVDDDWEADRHAYWYWYDDDSDIDIDGDNHPNSDHYRRD